Protein AF-0000000074133480 (afdb_homodimer)

InterPro domains:
  IPR003029 S1 domain [PF00575] (80-157)
  IPR003029 S1 domain [SM00316] (82-164)
  IPR005576 RNA polymerase Rpb7-like , N-terminal [PF03876] (8-66)
  IPR012340 Nucleic acid-binding, OB-fold [G3DSA:2.40.50.140] (85-171)
  IPR012340 Nucleic acid-binding, OB-fold [SSF50249] (81-170)
  IPR036898 RNA polymerase Rpb7-like, N-terminal domain superfamily [G3DSA:3.30.1490.120] (1-84)
  IPR036898 RNA polymerase Rpb7-like, N-terminal domain superfamily [SSF88798] (1-80)
  IPR045113 RNA polymerase subunit Rpb7-like [PTHR12709] (1-162)

Secondary structure (DSSP, 8-state):
-EEEEEEEEEEEE-GGG-STTHHHHHHHHHHHHHTT-EETTTEEEEEEE-GGG-EEPPPEE-TTTS-EEEEEEEEEEEE---TT-EEEEEEEEEETTEEEEEETTEEEEEEGGGS-TT-EEETTSSS-EEE-SS-EEETT-EEEEEEEEEEEEEEEEEEEEE--STT-EE-/-EEEEEEEEEEEE-GGG-STTHHHHHHHHHHHHHTT-EETTTEEEEEEE-GGG-EEPPPEE-TTTS-EEEEEEEEEEEE---TT-EEEEEEEEEETTEEEEEETTEEEEEEGGGS-TT-EEETTSSS-EEE-SS-EEETT-EEEEEEEEEEEEEEEEEEEEE--STT-EE-

Solvent-accessible surface area (backbone atoms only — not comparable to full-atom values): 17572 Å² total; per-residue (Å²): 85,80,42,79,44,85,46,72,47,78,43,77,40,56,52,88,54,59,62,94,58,28,66,57,50,51,52,51,50,49,48,69,64,41,42,70,31,35,35,77,84,58,25,30,28,67,36,73,44,62,73,90,68,48,44,71,45,83,61,43,74,24,71,9,63,55,22,29,37,26,47,34,38,41,38,28,41,21,41,41,81,52,65,68,41,74,46,66,27,32,25,75,40,56,50,40,65,25,35,30,26,40,38,85,96,32,46,30,37,30,40,62,87,29,38,46,85,70,50,40,59,32,36,84,44,90,68,33,29,36,35,40,100,87,46,72,44,32,65,69,33,39,32,28,33,30,27,70,36,74,44,69,38,18,58,41,58,44,30,36,24,30,29,56,58,89,93,37,28,79,101,86,78,41,78,43,85,47,73,46,79,44,77,41,56,51,89,53,60,64,95,59,27,66,57,50,52,52,50,52,48,49,68,63,42,43,70,31,36,34,76,86,57,25,30,29,66,37,71,45,63,73,89,68,49,44,70,46,83,61,46,74,24,71,9,64,54,23,28,38,26,48,35,35,40,38,28,40,21,40,42,82,55,65,69,41,74,46,64,28,31,25,74,39,56,50,39,65,26,35,30,27,42,37,87,95,32,46,30,37,29,39,62,88,30,37,46,84,69,51,41,56,34,38,84,43,89,67,32,27,37,35,40,100,85,45,74,42,32,65,68,34,37,32,30,32,31,26,70,36,75,44,68,37,19,58,40,57,44,29,36,25,30,30,56,56,89,93,38,29,78,100

Structure (mmCIF, N/CA/C/O backbone):
data_AF-0000000074133480-model_v1
#
loop_
_entity.id
_entity.type
_entity.pdbx_description
1 polymer 'DNA-directed RNA polymerase subunit'
#
loop_
_atom_site.group_PDB
_atom_site.id
_atom_site.type_symbol
_atom_site.label_atom_id
_atom_site.label_alt_id
_atom_site.label_comp_id
_atom_site.label_asym_id
_atom_site.label_entity_id
_atom_site.label_seq_id
_atom_site.pdbx_PDB_ins_code
_atom_site.Cartn_x
_atom_site.Cartn_y
_atom_site.Cartn_z
_atom_site.occupancy
_atom_site.B_iso_or_equiv
_atom_site.auth_seq_id
_atom_site.auth_comp_id
_atom_site.auth_asym_id
_atom_site.auth_atom_id
_atom_site.pdbx_PDB_model_num
ATOM 1 N N . MET A 1 1 ? -4.605 4.145 18.109 1 77.25 1 MET A N 1
ATOM 2 C CA . MET A 1 1 ? -4.918 3.119 19.109 1 77.25 1 MET A CA 1
ATOM 3 C C . MET A 1 1 ? -4.082 1.863 18.875 1 77.25 1 MET A C 1
ATOM 5 O O . MET A 1 1 ? -3.678 1.584 17.75 1 77.25 1 MET A O 1
ATOM 9 N N . PHE A 1 2 ? -3.641 1.495 20.016 1 77.94 2 PHE A N 1
ATOM 10 C CA . PHE A 1 2 ? -2.801 0.304 20.016 1 77.94 2 PHE A CA 1
ATOM 11 C C . PHE A 1 2 ? -3.576 -0.903 20.531 1 77.94 2 PHE A C 1
ATOM 13 O O . PHE A 1 2 ? -4.32 -0.801 21.5 1 77.94 2 PHE A O 1
ATOM 20 N N . PHE A 1 3 ? -3.568 -1.925 19.75 1 84.44 3 PHE A N 1
ATOM 21 C CA . PHE A 1 3 ? -4.223 -3.172 20.125 1 84.44 3 PHE A CA 1
ATOM 22 C C . PHE A 1 3 ? -3.248 -4.34 20.031 1 84.44 3 PHE A C 1
ATOM 24 O O . PHE A 1 3 ? -2.244 -4.27 19.328 1 84.44 3 PHE A O 1
ATOM 31 N N . ILE A 1 4 ? -3.596 -5.254 20.938 1 86.56 4 ILE A N 1
ATOM 32 C CA . ILE A 1 4 ? -2.902 -6.527 20.797 1 86.56 4 ILE A CA 1
ATOM 33 C C . ILE A 1 4 ? -3.781 -7.504 20.016 1 86.56 4 ILE A C 1
ATOM 35 O O . ILE A 1 4 ? -4.973 -7.637 20.297 1 86.56 4 ILE A O 1
ATOM 39 N N . LYS A 1 5 ? -3.264 -8.062 18.984 1 89.62 5 LYS A N 1
ATOM 40 C CA . LYS A 1 5 ? -4.023 -9 18.172 1 89.62 5 LYS A CA 1
ATOM 41 C C . LYS A 1 5 ? -3.289 -10.336 18.047 1 89.62 5 LYS A C 1
ATOM 43 O O . LYS A 1 5 ? -2.059 -10.367 17.984 1 89.62 5 LYS A O 1
ATOM 48 N N . ASP A 1 6 ? -4.121 -11.367 18.062 1 91.94 6 ASP A N 1
ATOM 49 C CA . ASP A 1 6 ? -3.625 -12.695 17.703 1 91.94 6 ASP A CA 1
ATOM 50 C C . ASP A 1 6 ? -3.754 -12.938 16.188 1 91.94 6 ASP A C 1
ATOM 52 O O . ASP A 1 6 ? -4.859 -12.898 15.648 1 91.94 6 ASP A O 1
ATOM 56 N N . LEU A 1 7 ? -2.592 -13.117 15.578 1 90.94 7 LEU A N 1
ATOM 57 C CA . LEU A 1 7 ? -2.553 -13.258 14.125 1 90.94 7 LEU A CA 1
ATOM 58 C C . LEU A 1 7 ? -1.818 -14.531 13.719 1 90.94 7 LEU A C 1
ATOM 60 O O . LEU A 1 7 ? -1.207 -15.195 14.555 1 90.94 7 LEU A O 1
ATOM 64 N N . SER A 1 8 ? -1.956 -14.867 12.445 1 91.88 8 SER A N 1
ATOM 65 C CA . SER A 1 8 ? -1.225 -16 11.891 1 91.88 8 SER A CA 1
ATOM 66 C C . SER A 1 8 ? -0.722 -15.695 10.484 1 91.88 8 SER A C 1
ATOM 68 O O . SER A 1 8 ? -1.284 -14.844 9.789 1 91.88 8 SER A O 1
ATOM 70 N N . LEU A 1 9 ? 0.38 -16.297 10.133 1 88.38 9 LEU A N 1
ATOM 71 C CA . LEU A 1 9 ? 0.969 -16.172 8.805 1 88.38 9 LEU A CA 1
ATOM 72 C C . LEU A 1 9 ? 1.479 -17.531 8.312 1 88.38 9 LEU A C 1
ATOM 74 O O . LEU A 1 9 ? 2.105 -18.266 9.07 1 88.38 9 LEU A O 1
ATOM 78 N N . ASN A 1 10 ? 1.185 -17.828 7.082 1 84.88 10 ASN A N 1
ATOM 79 C CA . ASN A 1 10 ? 1.818 -18.984 6.445 1 84.88 10 ASN A CA 1
ATOM 80 C C . ASN A 1 10 ? 3.172 -18.609 5.84 1 84.88 10 ASN A C 1
ATOM 82 O O . ASN A 1 10 ? 3.264 -17.688 5.027 1 84.88 10 ASN A O 1
ATOM 86 N N . ILE A 1 11 ? 4.125 -19.375 6.262 1 85.44 11 ILE A N 1
ATOM 87 C CA . ILE A 1 11 ? 5.473 -19.141 5.766 1 85.44 11 ILE A CA 1
ATOM 88 C C . ILE A 1 11 ? 6 -20.391 5.062 1 85.44 11 ILE A C 1
ATOM 90 O O . ILE A 1 11 ? 5.902 -21.5 5.594 1 85.44 11 ILE A O 1
ATOM 94 N N . THR A 1 12 ? 6.555 -20.141 3.902 1 78.75 12 THR A N 1
ATOM 95 C CA . THR A 1 12 ? 7.203 -21.219 3.178 1 78.75 12 THR A CA 1
ATOM 96 C C . THR A 1 12 ? 8.711 -21.203 3.406 1 78.75 12 THR A C 1
ATOM 98 O O . THR A 1 12 ? 9.344 -20.156 3.307 1 78.75 12 THR A O 1
ATOM 101 N N . LEU A 1 13 ? 9.172 -22.375 3.756 1 83.12 13 LEU A N 1
ATOM 102 C CA . LEU A 1 13 ? 10.602 -22.5 4.012 1 83.12 13 LEU A CA 1
ATOM 103 C C . LEU A 1 13 ? 11.25 -23.422 2.992 1 83.12 13 LEU A C 1
ATOM 105 O O . LEU A 1 13 ? 10.781 -24.547 2.775 1 83.12 13 LEU A O 1
ATOM 109 N N . HIS A 1 14 ? 12.266 -22.859 2.357 1 80.38 14 HIS A N 1
ATOM 110 C CA . HIS A 1 14 ? 13.047 -23.672 1.434 1 80.38 14 HIS A CA 1
ATOM 111 C C . HIS A 1 14 ? 13.789 -24.781 2.17 1 80.38 14 HIS A C 1
ATOM 113 O O . HIS A 1 14 ? 14.227 -24.594 3.307 1 80.38 14 HIS A O 1
ATOM 119 N N . PRO A 1 15 ? 13.969 -25.875 1.4 1 80.25 15 PRO A N 1
ATOM 120 C CA . PRO A 1 15 ? 14.578 -27.047 2.037 1 80.25 15 PRO A CA 1
ATOM 121 C C . PRO A 1 15 ? 15.953 -26.75 2.627 1 80.25 15 PRO A C 1
ATOM 123 O O . PRO A 1 15 ? 16.344 -27.359 3.617 1 80.25 15 PRO A O 1
ATOM 126 N N . SER A 1 16 ? 16.656 -25.797 2.107 1 79.94 16 SER A N 1
ATOM 127 C CA . SER A 1 16 ? 18 -25.469 2.576 1 79.94 16 SER A CA 1
ATOM 128 C C . SER A 1 16 ? 17.969 -24.922 3.998 1 79.94 16 SER A C 1
ATOM 130 O O . SER A 1 16 ? 19 -24.891 4.676 1 79.94 16 SER A O 1
ATOM 132 N N . PHE A 1 17 ? 16.812 -24.547 4.426 1 80.69 17 PHE A N 1
ATOM 133 C CA . PHE A 1 17 ? 16.703 -23.953 5.75 1 80.69 17 PHE A CA 1
ATOM 134 C C . PHE A 1 17 ? 16.141 -24.953 6.75 1 80.69 17 PHE A C 1
ATOM 136 O O . PHE A 1 17 ? 15.867 -24.609 7.902 1 80.69 17 PHE A O 1
ATOM 143 N N . PHE A 1 18 ? 15.977 -26.172 6.172 1 86.38 18 PHE A N 1
ATOM 144 C CA . PHE A 1 18 ? 15.531 -27.203 7.102 1 86.38 18 PHE A CA 1
ATOM 145 C C . PHE A 1 18 ? 16.641 -27.578 8.062 1 86.38 18 PHE A C 1
ATOM 147 O O . PHE A 1 18 ? 17.828 -27.438 7.746 1 86.38 18 PHE A O 1
ATOM 154 N N . GLY A 1 19 ? 16.203 -28.031 9.344 1 86.69 19 GLY A N 1
ATOM 155 C CA . GLY A 1 19 ? 17.188 -28.438 10.344 1 86.69 19 GLY A CA 1
ATOM 156 C C . GLY A 1 19 ? 16.969 -27.797 11.695 1 86.69 19 GLY A C 1
ATOM 157 O O . GLY A 1 19 ? 15.859 -27.344 11.992 1 86.69 19 GLY A O 1
ATOM 158 N N . PRO A 1 20 ? 18.016 -27.828 12.5 1 86.44 20 PRO A N 1
ATOM 159 C CA . PRO A 1 20 ? 17.859 -27.422 13.906 1 86.44 20 PRO A CA 1
ATOM 160 C C . PRO A 1 20 ? 17.5 -25.953 14.062 1 86.44 20 PRO A C 1
ATOM 162 O O . PRO A 1 20 ? 16.891 -25.562 15.07 1 86.44 20 PRO A O 1
ATOM 165 N N . ARG A 1 21 ? 17.922 -25.188 13.039 1 87 21 ARG A N 1
ATOM 166 C CA . ARG A 1 21 ? 17.656 -23.766 13.188 1 87 21 ARG A CA 1
ATOM 167 C C . ARG A 1 21 ? 16.422 -23.344 12.414 1 87 21 ARG A C 1
ATOM 169 O O . ARG A 1 21 ? 16.219 -22.156 12.125 1 87 21 ARG A O 1
ATOM 176 N N . MET A 1 22 ? 15.625 -24.297 12.086 1 90.19 22 MET A N 1
ATOM 177 C CA . MET A 1 22 ? 14.453 -24.047 11.25 1 90.19 22 MET A CA 1
ATOM 178 C C . MET A 1 22 ? 13.492 -23.078 11.93 1 90.19 22 MET A C 1
ATOM 180 O O . MET A 1 22 ? 12.984 -22.156 11.297 1 90.19 22 MET A O 1
ATOM 184 N N . LYS A 1 23 ? 13.266 -23.359 13.203 1 90.38 23 LYS A N 1
ATOM 185 C CA . LYS A 1 23 ? 12.352 -22.516 13.961 1 90.38 23 LYS A CA 1
ATOM 186 C C . LYS A 1 23 ? 12.844 -21.062 13.992 1 90.38 23 LYS A C 1
ATOM 188 O O . LYS A 1 23 ? 12.055 -20.125 13.859 1 90.38 23 LYS A O 1
ATOM 193 N N . GLN A 1 24 ? 14.094 -20.906 14.133 1 87.06 24 GLN A N 1
ATOM 194 C CA . GLN A 1 24 ? 14.688 -19.578 14.156 1 87.06 24 GLN A CA 1
ATOM 195 C C . GLN A 1 24 ? 14.5 -18.859 12.82 1 87.06 24 GLN A C 1
ATOM 197 O O . GLN A 1 24 ? 14.195 -17.672 12.781 1 87.06 24 GLN A O 1
ATOM 202 N N . TYR A 1 25 ? 14.664 -19.562 11.781 1 85.94 25 TYR A N 1
ATOM 203 C CA . TYR A 1 25 ? 14.477 -18.984 10.453 1 85.94 25 TYR A CA 1
ATOM 204 C C . TYR A 1 25 ? 13.031 -18.562 10.234 1 85.94 25 TYR A C 1
ATOM 206 O O . TYR A 1 25 ? 12.766 -17.484 9.68 1 85.94 25 TYR A O 1
ATOM 214 N N . LEU A 1 26 ? 12.172 -19.375 10.688 1 90.19 26 LEU A N 1
ATOM 215 C CA . LEU A 1 26 ? 10.75 -19.078 10.539 1 90.19 26 LEU A CA 1
ATOM 216 C C . LEU A 1 26 ? 10.359 -17.828 11.312 1 90.19 26 LEU A C 1
ATOM 218 O O . LEU A 1 26 ? 9.633 -16.984 10.805 1 90.19 26 LEU A O 1
ATOM 222 N N . LYS A 1 27 ? 10.914 -17.734 12.484 1 88.62 27 LYS A N 1
ATOM 223 C CA . LYS A 1 27 ? 10.617 -16.562 13.305 1 88.62 27 LYS A CA 1
ATOM 224 C C . LYS A 1 27 ? 11.203 -15.305 12.688 1 88.62 27 LYS A C 1
ATOM 226 O O . LYS A 1 27 ? 10.555 -14.258 12.664 1 88.62 27 LYS A O 1
ATOM 231 N N . ALA A 1 28 ? 12.43 -15.453 12.219 1 83.12 28 ALA A N 1
ATOM 232 C CA . ALA A 1 28 ? 13.07 -14.312 11.57 1 83.12 28 ALA A CA 1
ATOM 233 C C . ALA A 1 28 ? 12.281 -13.867 10.344 1 83.12 28 ALA A C 1
ATOM 235 O O . ALA A 1 28 ? 12.062 -12.672 10.133 1 83.12 28 ALA A O 1
ATOM 236 N N . LYS A 1 29 ? 11.938 -14.789 9.594 1 82.44 29 LYS A N 1
ATOM 237 C CA . LYS A 1 29 ? 11.156 -14.484 8.398 1 82.44 29 LYS A CA 1
ATOM 238 C C . LYS A 1 29 ? 9.82 -13.844 8.766 1 82.44 29 LYS A C 1
ATOM 240 O O . LYS A 1 29 ? 9.367 -12.914 8.094 1 82.44 29 LYS A O 1
ATOM 245 N N . LEU A 1 30 ? 9.125 -14.297 9.766 1 86.94 30 LEU A N 1
ATOM 246 C CA . LEU A 1 30 ? 7.883 -13.711 10.258 1 86.94 30 LEU A CA 1
ATOM 247 C C . LEU A 1 30 ? 8.062 -12.234 10.57 1 86.94 30 LEU A C 1
ATOM 249 O O . LEU A 1 30 ? 7.285 -11.398 10.117 1 86.94 30 LEU A O 1
ATOM 253 N N . LEU A 1 31 ? 9.109 -11.945 11.398 1 79.69 31 LEU A N 1
ATOM 254 C CA . LEU A 1 31 ? 9.352 -10.57 11.812 1 79.69 31 LEU A CA 1
ATOM 255 C C . LEU A 1 31 ? 9.602 -9.672 10.602 1 79.69 31 LEU A C 1
ATOM 257 O O . LEU A 1 31 ? 9.039 -8.578 10.508 1 79.69 31 LEU A O 1
ATOM 261 N N . GLU A 1 32 ? 10.375 -10.188 9.711 1 76.56 32 GLU A N 1
ATOM 262 C CA . GLU A 1 32 ? 10.695 -9.438 8.5 1 76.56 32 GLU A CA 1
ATOM 263 C C . GLU A 1 32 ? 9.438 -9.133 7.691 1 76.56 32 GLU A C 1
ATOM 265 O O . GLU A 1 32 ? 9.305 -8.039 7.129 1 76.56 32 GLU A O 1
ATOM 270 N N . GLU A 1 33 ? 8.539 -10.031 7.746 1 75.06 33 GLU A N 1
ATOM 271 C CA . GLU A 1 33 ? 7.359 -9.922 6.898 1 75.06 33 GLU A CA 1
ATOM 272 C C . GLU A 1 33 ? 6.297 -9.039 7.543 1 75.06 33 GLU A C 1
ATOM 274 O O . GLU A 1 33 ? 5.605 -8.281 6.855 1 75.06 33 GLU A O 1
ATOM 279 N N . VAL A 1 34 ? 6.188 -9.094 8.805 1 81.62 34 VAL A N 1
ATOM 280 C CA . VAL A 1 34 ? 4.957 -8.539 9.359 1 81.62 34 VAL A CA 1
ATOM 281 C C . VAL A 1 34 ? 5.254 -7.219 10.07 1 81.62 34 VAL A C 1
ATOM 283 O O . VAL A 1 34 ? 4.402 -6.328 10.117 1 81.62 34 VAL A O 1
ATOM 286 N N . GLU A 1 35 ? 6.441 -7.133 10.719 1 74.5 35 GLU A N 1
ATOM 287 C CA . GLU A 1 35 ? 6.699 -5.91 11.469 1 74.5 35 GLU A CA 1
ATOM 288 C C . GLU A 1 35 ? 6.828 -4.703 10.547 1 74.5 35 GLU A C 1
ATOM 290 O O . GLU A 1 35 ? 7.594 -4.734 9.578 1 74.5 35 GLU A O 1
ATOM 295 N N . GLY A 1 36 ? 6.062 -3.676 10.883 1 74.94 36 GLY A N 1
ATOM 296 C CA . GLY A 1 36 ? 6.066 -2.48 10.055 1 74.94 36 GLY A CA 1
ATOM 297 C C . GLY A 1 36 ? 5.09 -2.553 8.898 1 74.94 36 GLY A C 1
ATOM 298 O O . GLY A 1 36 ? 4.918 -1.576 8.164 1 74.94 36 GLY A O 1
ATOM 299 N N . SER A 1 37 ? 4.527 -3.746 8.75 1 76.25 37 SER A N 1
ATOM 300 C CA . SER A 1 37 ? 3.547 -3.906 7.68 1 76.25 37 SER A CA 1
ATOM 301 C C . SER A 1 37 ? 2.221 -3.25 8.047 1 76.25 37 SER A C 1
ATOM 303 O O . SER A 1 37 ? 1.992 -2.906 9.211 1 76.25 37 SER A O 1
ATOM 305 N N . CYS A 1 38 ? 1.376 -2.939 6.988 1 79.44 38 CYS A N 1
ATOM 306 C CA . CYS A 1 38 ? 0.07 -2.32 7.184 1 79.44 38 CYS A CA 1
ATOM 307 C C . CYS A 1 38 ? -0.994 -3.012 6.34 1 79.44 38 CYS A C 1
ATOM 309 O O . CYS A 1 38 ? -0.757 -3.33 5.176 1 79.44 38 CYS A O 1
ATOM 311 N N . THR A 1 39 ? -2.094 -3.369 7.074 1 71.25 39 THR A N 1
ATOM 312 C CA . THR A 1 39 ? -3.258 -3.871 6.352 1 71.25 39 THR A CA 1
ATOM 313 C C . THR A 1 39 ? -4.508 -3.076 6.723 1 71.25 39 THR A C 1
ATOM 315 O O . THR A 1 39 ? -4.57 -2.475 7.793 1 71.25 39 THR A O 1
ATOM 318 N N . GLY A 1 40 ? -5.398 -2.996 5.734 1 68.62 40 GLY A N 1
ATOM 319 C CA . GLY A 1 40 ? -6.664 -2.344 6.035 1 68.62 40 GLY A CA 1
ATOM 320 C C . GLY A 1 40 ? -7.41 -2.992 7.188 1 68.62 40 GLY A C 1
ATOM 321 O O . GLY A 1 40 ? -8.195 -2.334 7.871 1 68.62 40 GLY A O 1
ATOM 322 N N . LYS A 1 41 ? -7.141 -4.266 7.41 1 72.19 41 LYS A N 1
ATOM 323 C CA . LYS A 1 41 ? -7.883 -5.016 8.422 1 72.19 41 LYS A CA 1
ATOM 324 C C . LYS A 1 41 ? -7.332 -4.746 9.82 1 72.19 41 LYS A C 1
ATOM 326 O O . LYS A 1 41 ? -8.094 -4.496 10.75 1 72.19 41 LYS A O 1
ATOM 331 N N . PHE A 1 42 ? -6.09 -4.723 9.969 1 77.44 42 PHE A N 1
ATOM 332 C CA . PHE A 1 42 ? -5.562 -4.664 11.328 1 77.44 42 PHE A CA 1
ATOM 333 C C . PHE A 1 42 ? -4.699 -3.42 11.516 1 77.44 42 PHE A C 1
ATOM 335 O O . PHE A 1 42 ? -4.242 -3.143 12.633 1 77.44 42 PHE A O 1
ATOM 342 N N . GLY A 1 43 ? -4.539 -2.68 10.391 1 82.94 43 GLY A N 1
ATOM 343 C CA . GLY A 1 43 ? -3.67 -1.519 10.492 1 82.94 43 GLY A CA 1
ATOM 344 C C . GLY A 1 43 ? -2.197 -1.866 10.398 1 82.94 43 GLY A C 1
ATOM 345 O O . GLY A 1 43 ? -1.813 -2.781 9.664 1 82.94 43 GLY A O 1
ATOM 346 N N . TYR A 1 44 ? -1.448 -1.086 11.094 1 82.69 44 TYR A N 1
ATOM 347 C CA . TYR A 1 44 ? -0.004 -1.286 11.133 1 82.69 44 TYR A CA 1
ATOM 348 C C . TYR A 1 44 ? 0.377 -2.326 12.18 1 82.69 44 TYR A C 1
ATOM 350 O O . TYR A 1 44 ? -0.055 -2.244 13.328 1 82.69 44 TYR A O 1
ATOM 358 N N . ILE A 1 45 ? 1.111 -3.305 11.766 1 84.88 45 ILE A N 1
ATOM 359 C CA . ILE A 1 45 ? 1.755 -4.16 12.758 1 84.88 45 ILE A CA 1
ATOM 360 C C . ILE A 1 45 ? 3.037 -3.5 13.258 1 84.88 45 ILE A C 1
ATOM 362 O O . ILE A 1 45 ? 4.004 -3.359 12.508 1 84.88 45 ILE A O 1
ATOM 366 N N . LEU A 1 46 ? 3.125 -3.105 14.516 1 76.56 46 LEU A N 1
ATOM 367 C CA . LEU A 1 46 ? 4.27 -2.389 15.062 1 76.56 46 LEU A CA 1
ATOM 368 C C . LEU A 1 46 ? 5.375 -3.359 15.469 1 76.56 46 LEU A C 1
ATOM 370 O O . LEU A 1 46 ? 6.547 -3.133 15.164 1 76.56 46 LEU A O 1
ATOM 374 N N . CYS A 1 47 ? 4.957 -4.363 16.172 1 78.44 47 CYS A N 1
ATOM 375 C CA . CYS A 1 47 ? 5.945 -5.348 16.609 1 78.44 47 CYS A CA 1
ATOM 376 C C . CYS A 1 47 ? 5.273 -6.656 17 1 78.44 47 CYS A C 1
ATOM 378 O O . CYS A 1 47 ? 4.109 -6.668 17.391 1 78.44 47 CYS A O 1
ATOM 380 N N . VAL A 1 48 ? 5.965 -7.68 16.812 1 85.56 48 VAL A N 1
ATOM 381 C CA . VAL A 1 48 ? 5.551 -9 17.281 1 85.56 48 VAL A CA 1
ATOM 382 C C . VAL A 1 48 ? 5.91 -9.164 18.75 1 85.56 48 VAL A C 1
ATOM 384 O O . VAL A 1 48 ? 7.012 -8.805 19.172 1 85.56 48 VAL A O 1
ATOM 387 N N . LEU A 1 49 ? 4.898 -9.648 19.469 1 84.75 49 LEU A N 1
ATOM 388 C CA . LEU A 1 49 ? 5.113 -9.859 20.891 1 84.75 49 LEU A CA 1
ATOM 389 C C . LEU A 1 49 ? 5.523 -11.297 21.172 1 84.75 49 LEU A C 1
ATOM 391 O O . LEU A 1 49 ? 5.285 -12.188 20.359 1 84.75 49 LEU A O 1
ATOM 395 N N . ASP A 1 50 ? 6.121 -11.5 22.359 1 86.56 50 ASP A N 1
ATOM 396 C CA . ASP A 1 50 ? 6.426 -12.828 22.891 1 86.56 50 ASP A CA 1
ATOM 397 C C . ASP A 1 50 ? 7.152 -13.68 21.844 1 86.56 50 ASP A C 1
ATOM 399 O O . ASP A 1 50 ? 6.738 -14.805 21.562 1 86.56 50 ASP A O 1
ATOM 403 N N . TYR A 1 51 ? 8.164 -13.18 21.344 1 82.94 51 TYR A N 1
ATOM 404 C CA . TYR A 1 51 ? 8.977 -13.82 20.312 1 82.94 51 TYR A CA 1
ATOM 405 C C . TYR A 1 51 ? 9.242 -15.281 20.656 1 82.94 51 TYR A C 1
ATOM 407 O O . TYR A 1 51 ? 9.148 -16.156 19.781 1 82.94 51 TYR A O 1
ATOM 415 N N . ASP A 1 52 ? 9.516 -15.57 21.875 1 85 52 ASP A N 1
ATOM 416 C CA . ASP A 1 52 ? 9.891 -16.922 22.281 1 85 52 ASP A CA 1
ATOM 417 C C . ASP A 1 52 ? 8.688 -17.859 22.281 1 85 52 ASP A C 1
ATOM 419 O O . ASP A 1 52 ? 8.844 -19.078 22.234 1 85 52 ASP A O 1
ATOM 423 N N . ASN A 1 53 ? 7.48 -17.297 22.281 1 87.31 53 ASN A N 1
ATOM 424 C CA . ASN A 1 53 ? 6.281 -18.109 22.375 1 87.31 53 ASN A CA 1
ATOM 425 C C . ASN A 1 53 ? 5.512 -18.141 21.047 1 87.31 53 ASN A C 1
ATOM 427 O O . ASN A 1 53 ? 4.324 -18.469 21.031 1 87.31 53 ASN A O 1
ATOM 431 N N . ILE A 1 54 ? 6.227 -17.734 20.094 1 90.56 54 ILE A N 1
ATOM 432 C CA . ILE A 1 54 ? 5.621 -17.875 18.781 1 90.56 54 ILE A CA 1
ATOM 433 C C . ILE A 1 54 ? 5.324 -19.344 18.516 1 90.56 54 ILE A C 1
ATOM 435 O O . ILE A 1 54 ? 6.191 -20.203 18.703 1 90.56 54 ILE A O 1
ATOM 439 N N . ASP A 1 55 ? 4.062 -19.625 18.094 1 92.56 55 ASP A N 1
ATOM 440 C CA . ASP A 1 55 ? 3.596 -20.984 17.875 1 92.56 55 ASP A CA 1
ATOM 441 C C . ASP A 1 55 ? 3.744 -21.391 16.406 1 92.56 55 ASP A C 1
ATOM 443 O O . ASP A 1 55 ? 3.039 -20.859 15.547 1 92.56 55 ASP A O 1
ATOM 447 N N . ILE A 1 56 ? 4.602 -22.281 16.141 1 92.56 56 ILE A N 1
ATOM 448 C CA . ILE A 1 56 ? 4.805 -22.812 14.797 1 92.56 56 ILE A CA 1
ATOM 449 C C . ILE A 1 56 ? 4.141 -24.172 14.68 1 92.56 56 ILE A C 1
ATOM 451 O O . ILE A 1 56 ? 4.555 -25.141 15.344 1 92.56 56 ILE A O 1
ATOM 455 N N . GLN A 1 57 ? 3.16 -24.172 13.875 1 89.06 57 GLN A N 1
ATOM 456 C CA . GLN A 1 57 ? 2.447 -25.422 13.68 1 89.06 57 GLN A CA 1
ATOM 457 C C . GLN A 1 57 ? 3.195 -26.328 12.711 1 89.06 57 GLN A C 1
ATOM 459 O O . GLN A 1 57 ? 4.133 -25.906 12.039 1 89.06 57 GLN A O 1
ATOM 464 N N . ARG A 1 58 ? 2.678 -27.719 12.695 1 85.25 58 ARG A N 1
ATOM 465 C CA . ARG A 1 58 ? 3.33 -28.703 11.836 1 85.25 58 ARG A CA 1
ATOM 466 C C . ARG A 1 58 ? 3.334 -28.234 10.383 1 85.25 58 ARG A C 1
ATOM 468 O O . ARG A 1 58 ? 2.342 -27.688 9.898 1 85.25 58 ARG A O 1
ATOM 475 N N . GLY A 1 59 ? 4.473 -28.344 9.906 1 85.12 59 GLY A N 1
ATOM 476 C CA . GLY A 1 59 ? 4.66 -27.969 8.516 1 85.12 59 GLY A CA 1
ATOM 477 C C . GLY A 1 59 ? 4.078 -28.969 7.539 1 85.12 59 GLY A C 1
ATOM 478 O O . GLY A 1 59 ? 3.91 -30.141 7.875 1 85.12 59 GLY A O 1
ATOM 479 N N . ARG A 1 60 ? 3.686 -28.453 6.438 1 83.38 60 ARG A N 1
ATOM 480 C CA . ARG A 1 60 ? 3.264 -29.281 5.309 1 83.38 60 ARG A CA 1
ATOM 481 C C . ARG A 1 60 ? 4.273 -29.203 4.168 1 83.38 60 ARG A C 1
ATOM 483 O O . ARG A 1 60 ? 4.59 -28.109 3.678 1 83.38 60 ARG A O 1
ATOM 490 N N . ILE A 1 61 ? 4.824 -30.375 3.896 1 80.31 61 ILE A N 1
ATOM 491 C CA . ILE A 1 61 ? 5.812 -30.406 2.824 1 80.31 61 ILE A CA 1
ATOM 492 C C . ILE A 1 61 ? 5.125 -30.188 1.48 1 80.31 61 ILE A C 1
ATOM 494 O O . ILE A 1 61 ? 4.086 -30.781 1.199 1 80.31 61 ILE A O 1
ATOM 498 N N . LEU A 1 62 ? 5.73 -29.266 0.86 1 67.44 62 LEU A N 1
ATOM 499 C CA . LEU A 1 62 ? 5.215 -28.984 -0.472 1 67.44 62 LEU A CA 1
ATOM 500 C C . LEU A 1 62 ? 5.875 -29.859 -1.52 1 67.44 62 LEU A C 1
ATOM 502 O O . LEU A 1 62 ? 7.102 -30 -1.539 1 67.44 62 LEU A O 1
ATOM 506 N N . PRO A 1 63 ? 5.191 -30.516 -2.189 1 62.12 63 PRO A N 1
ATOM 507 C CA . PRO A 1 63 ? 5.73 -31.516 -3.109 1 62.12 63 PRO A CA 1
ATOM 508 C C . PRO A 1 63 ? 6.562 -30.906 -4.23 1 62.12 63 PRO A C 1
ATOM 510 O O . PRO A 1 63 ? 7.402 -31.578 -4.824 1 62.12 63 PRO A O 1
ATOM 513 N N . THR A 1 64 ? 6.492 -29.781 -4.398 1 55.06 64 THR A N 1
ATOM 514 C CA . THR A 1 64 ? 7.094 -29.109 -5.551 1 55.06 64 THR A CA 1
ATOM 515 C C . THR A 1 64 ? 8.617 -29.062 -5.41 1 55.06 64 THR A C 1
ATOM 517 O O . THR A 1 64 ? 9.344 -29.531 -6.289 1 55.06 64 THR A O 1
ATOM 520 N N . ASP A 1 65 ? 9.148 -28.453 -4.434 1 59.91 65 ASP A N 1
ATOM 521 C CA . ASP A 1 65 ? 10.586 -28.266 -4.258 1 59.91 65 ASP A CA 1
ATOM 522 C C . ASP A 1 65 ? 11.031 -28.719 -2.873 1 59.91 65 ASP A C 1
ATOM 524 O O . ASP A 1 65 ? 12.164 -28.469 -2.461 1 59.91 65 ASP A O 1
ATOM 528 N N . GLY A 1 66 ? 10.195 -29.391 -2.387 1 70.44 66 GLY A N 1
ATOM 529 C CA . GLY A 1 66 ? 10.562 -29.875 -1.066 1 70.44 66 GLY A CA 1
ATOM 530 C C . GLY A 1 66 ? 10.438 -28.828 0.017 1 70.44 66 GLY A C 1
ATOM 531 O O . GLY A 1 66 ? 10.75 -29.078 1.18 1 70.44 66 GLY A O 1
ATOM 532 N N . SER A 1 67 ? 9.961 -27.656 -0.415 1 77.44 67 SER A N 1
ATOM 533 C CA . SER A 1 67 ? 9.734 -26.656 0.619 1 77.44 67 SER A CA 1
ATOM 534 C C . SER A 1 67 ? 8.602 -27.078 1.552 1 77.44 67 SER A C 1
ATOM 536 O O . SER A 1 67 ? 7.832 -27.984 1.236 1 77.44 67 SER A O 1
ATOM 538 N N . ALA A 1 68 ? 8.703 -26.516 2.682 1 85.44 68 ALA A N 1
ATOM 539 C CA . ALA A 1 68 ? 7.645 -26.766 3.658 1 85.44 68 ALA A CA 1
ATOM 540 C C . ALA A 1 68 ? 6.902 -25.484 4.012 1 85.44 68 ALA A C 1
ATOM 542 O O . ALA A 1 68 ? 7.508 -24.406 4.094 1 85.44 68 ALA A O 1
ATOM 543 N N . GLU A 1 69 ? 5.57 -25.641 4.121 1 86.88 69 GLU A N 1
ATOM 544 C CA . GLU A 1 69 ? 4.734 -24.516 4.566 1 86.88 69 GLU A CA 1
ATOM 545 C C . GLU A 1 69 ? 4.352 -24.672 6.035 1 86.88 69 GLU A C 1
ATOM 547 O O . GLU A 1 69 ? 3.904 -25.734 6.457 1 86.88 69 GLU A O 1
ATOM 552 N N . PHE A 1 70 ? 4.574 -23.625 6.77 1 90.19 70 PHE A N 1
ATOM 553 C CA . PHE A 1 70 ? 4.27 -23.609 8.195 1 90.19 70 PHE A CA 1
ATOM 554 C C . PHE A 1 70 ? 3.246 -22.531 8.523 1 90.19 70 PHE A C 1
ATOM 556 O O . PHE A 1 70 ? 3.346 -21.406 8.031 1 90.19 70 PHE A O 1
ATOM 563 N N . ASN A 1 71 ? 2.246 -22.875 9.297 1 91.06 71 ASN A N 1
ATOM 564 C CA . ASN A 1 71 ? 1.389 -21.875 9.914 1 91.06 71 ASN A CA 1
ATOM 565 C C . ASN A 1 71 ? 1.985 -21.359 11.219 1 91.06 71 ASN A C 1
ATOM 567 O O . ASN A 1 71 ? 2.213 -22.125 12.156 1 91.06 71 ASN A O 1
ATOM 571 N N . VAL A 1 72 ? 2.307 -20.125 11.172 1 92.38 72 VAL A N 1
ATOM 572 C CA . VAL A 1 72 ? 2.947 -19.516 12.336 1 92.38 72 VAL A CA 1
ATOM 573 C C . VAL A 1 72 ? 1.978 -18.562 13.023 1 92.38 72 VAL A C 1
ATOM 575 O O . VAL A 1 72 ? 1.514 -17.594 12.406 1 92.38 72 VAL A O 1
ATOM 578 N N . LYS A 1 73 ? 1.692 -18.828 14.281 1 93.62 73 LYS A N 1
ATOM 579 C CA . LYS A 1 73 ? 0.808 -17.984 15.078 1 93.62 73 LYS A CA 1
ATOM 580 C C . LYS A 1 73 ? 1.606 -17.031 15.977 1 93.62 73 LYS A C 1
ATOM 582 O O . LYS A 1 73 ? 2.598 -17.438 16.578 1 93.62 73 LYS A O 1
ATOM 587 N N . TYR A 1 74 ? 1.195 -15.805 16.016 1 90.56 74 TYR A N 1
ATOM 588 C CA . TYR A 1 74 ? 1.932 -14.797 16.781 1 90.56 74 TYR A CA 1
ATOM 589 C C . TYR A 1 74 ? 0.996 -13.711 17.297 1 90.56 74 TYR A C 1
ATOM 591 O O . TYR A 1 74 ? -0.132 -13.578 16.828 1 90.56 74 TYR A O 1
ATOM 599 N N . ARG A 1 75 ? 1.449 -13.07 18.391 1 89 75 ARG A N 1
ATOM 600 C CA . ARG A 1 75 ? 0.782 -11.883 18.922 1 89 75 ARG A CA 1
ATOM 601 C C . ARG A 1 75 ? 1.528 -10.617 18.531 1 89 75 ARG A C 1
ATOM 603 O O . ARG A 1 75 ? 2.76 -10.586 18.531 1 89 75 ARG A O 1
ATOM 610 N N . ALA A 1 76 ? 0.769 -9.672 18.125 1 88.06 76 ALA A N 1
ATOM 611 C CA . ALA A 1 76 ? 1.41 -8.43 17.703 1 88.06 76 ALA A CA 1
ATOM 612 C C . ALA A 1 76 ? 0.703 -7.215 18.281 1 88.06 76 ALA A C 1
ATOM 614 O O . ALA A 1 76 ? -0.493 -7.27 18.578 1 88.06 76 ALA A O 1
ATOM 615 N N . VAL A 1 77 ? 1.448 -6.188 18.594 1 83 77 VAL A N 1
ATOM 616 C CA . VAL A 1 77 ? 0.892 -4.863 18.844 1 83 77 VAL A CA 1
ATOM 617 C C . VAL A 1 77 ? 0.541 -4.191 17.516 1 83 77 VAL A C 1
ATOM 619 O O . VAL A 1 77 ? 1.389 -4.074 16.625 1 83 77 VAL A O 1
ATOM 622 N N . VAL A 1 78 ? -0.669 -3.885 17.344 1 87 78 VAL A N 1
ATOM 623 C CA . VAL A 1 78 ? -1.112 -3.252 16.094 1 87 78 VAL A CA 1
ATOM 624 C C . VAL A 1 78 ? -1.595 -1.833 16.391 1 87 78 VAL A C 1
ATOM 626 O O . VAL A 1 78 ? -2.021 -1.53 17.5 1 87 78 VAL A O 1
ATOM 629 N N . PHE A 1 79 ? -1.271 -0.923 15.438 1 85.62 79 PHE A N 1
ATOM 630 C CA . PHE A 1 79 ? -1.789 0.44 15.453 1 85.62 79 PHE A CA 1
ATOM 631 C C . PHE A 1 79 ? -2.857 0.625 14.383 1 85.62 79 PHE A C 1
ATOM 633 O O . PHE A 1 79 ? -2.576 0.497 13.188 1 85.62 79 PHE A O 1
ATOM 640 N N . LYS A 1 80 ? -4.062 0.807 14.82 1 83.75 80 LYS A N 1
ATOM 641 C CA . LYS A 1 80 ? -5.18 1.042 13.914 1 83.75 80 LYS A CA 1
ATOM 642 C C . LYS A 1 80 ? -5.969 2.283 14.32 1 83.75 80 LYS A C 1
ATOM 644 O O . LYS A 1 80 ? -6.719 2.256 15.297 1 83.75 80 LYS A O 1
ATOM 649 N N . PRO A 1 81 ? -5.746 3.316 13.5 1 84.69 81 PRO A N 1
ATOM 650 C CA . PRO A 1 81 ? -6.496 4.531 13.836 1 84.69 81 PRO A CA 1
ATOM 651 C C . PRO A 1 81 ? -7.984 4.406 13.531 1 84.69 81 PRO A C 1
ATOM 653 O O . PRO A 1 81 ? -8.383 3.615 12.672 1 84.69 81 PRO A O 1
ATOM 656 N N . PHE A 1 82 ? -8.797 5.086 14.336 1 84.44 82 PHE A N 1
ATOM 657 C CA . PHE A 1 82 ? -10.234 5.133 14.062 1 84.44 82 PHE A CA 1
ATOM 658 C C . PHE A 1 82 ? -10.766 6.551 14.219 1 84.44 82 PHE A C 1
ATOM 660 O O . PHE A 1 82 ? -10.195 7.359 14.953 1 84.44 82 PHE A O 1
ATOM 667 N N . LYS A 1 83 ? -11.844 6.758 13.484 1 86.19 83 LYS A N 1
ATOM 668 C CA . LYS A 1 83 ? -12.477 8.07 13.516 1 86.19 83 LYS A CA 1
ATOM 669 C C . LYS A 1 83 ? -12.875 8.453 14.938 1 86.19 83 LYS A C 1
ATOM 671 O O . LYS A 1 83 ? -13.422 7.637 15.68 1 86.19 83 LYS A O 1
ATOM 676 N N . GLY A 1 84 ? -12.625 9.664 15.359 1 90 84 GLY A N 1
ATOM 677 C CA . GLY A 1 84 ? -13.016 10.211 16.641 1 90 84 GLY A CA 1
ATOM 678 C C . GLY A 1 84 ? -11.945 10.047 17.719 1 90 84 GLY A C 1
ATOM 679 O O . GLY A 1 84 ? -12.07 10.594 18.812 1 90 84 GLY A O 1
ATOM 680 N N . GLU A 1 85 ? -11.023 9.281 17.406 1 92.75 85 GLU A N 1
ATOM 681 C CA . GLU A 1 85 ? -9.945 9.078 18.359 1 92.75 85 GLU A CA 1
ATOM 682 C C . GLU A 1 85 ? -9.102 10.336 18.531 1 92.75 85 GLU A C 1
ATOM 684 O O . GLU A 1 85 ? -8.812 11.031 17.547 1 92.75 85 GLU A O 1
ATOM 689 N N . VAL A 1 86 ? -8.789 10.688 19.766 1 92.94 86 VAL A N 1
ATOM 690 C CA . VAL A 1 86 ? -7.855 11.773 20.062 1 92.94 86 VAL A CA 1
ATOM 691 C C . VAL A 1 86 ? -6.461 11.203 20.297 1 92.94 86 VAL A C 1
ATOM 693 O O . VAL A 1 86 ? -6.285 10.289 21.094 1 92.94 86 VAL A O 1
ATOM 696 N N . VAL A 1 87 ? -5.52 11.695 19.516 1 92.12 87 VAL A N 1
ATOM 697 C CA . VAL A 1 87 ? -4.16 11.172 19.578 1 92.12 87 VAL A CA 1
ATOM 698 C C . VAL A 1 87 ? -3.164 12.32 19.703 1 92.12 87 VAL A C 1
ATOM 700 O O . VAL A 1 87 ? -3.461 13.453 19.312 1 92.12 87 VAL A O 1
ATOM 703 N N . ASP A 1 88 ? -1.993 12.008 20.328 1 92.19 88 ASP A N 1
ATOM 704 C CA . ASP A 1 88 ? -0.895 12.969 20.406 1 92.19 88 ASP A CA 1
ATOM 705 C C . ASP A 1 88 ? 0.205 12.625 19.406 1 92.19 88 ASP A C 1
ATOM 707 O O . ASP A 1 88 ? 0.484 11.453 19.156 1 92.19 88 ASP A O 1
ATOM 711 N N . GLY A 1 89 ? 0.758 13.617 18.812 1 91.94 89 GLY A N 1
ATOM 712 C CA . GLY A 1 89 ? 1.855 13.445 17.875 1 91.94 89 GLY A CA 1
ATOM 713 C C . GLY A 1 89 ? 2.729 14.68 17.734 1 91.94 89 GLY A C 1
ATOM 714 O O . GLY A 1 89 ? 2.645 15.594 18.562 1 91.94 89 GLY A O 1
ATOM 715 N N . THR A 1 90 ? 3.676 14.547 16.812 1 90.94 90 THR A N 1
ATOM 716 C CA . THR A 1 90 ? 4.613 15.641 16.562 1 90.94 90 THR A CA 1
ATOM 717 C C . THR A 1 90 ? 4.516 16.125 15.125 1 90.94 90 THR A C 1
ATOM 719 O O . THR A 1 90 ? 4.418 15.328 14.195 1 90.94 90 THR A O 1
ATOM 722 N N . VAL A 1 91 ? 4.598 17.422 14.984 1 93.12 91 VAL A N 1
ATOM 723 C CA . VAL A 1 91 ? 4.52 18.016 13.656 1 93.12 91 VAL A CA 1
ATOM 724 C C . VAL A 1 91 ? 5.785 17.688 12.867 1 93.12 91 VAL A C 1
ATOM 726 O O . VAL A 1 91 ? 6.898 17.906 13.352 1 93.12 91 VAL A O 1
ATOM 729 N N . VAL A 1 92 ? 5.633 17.141 11.664 1 87.19 92 VAL A N 1
ATOM 730 C CA . VAL A 1 92 ? 6.793 16.75 10.875 1 87.19 92 VAL A CA 1
ATOM 731 C C . VAL A 1 92 ? 6.836 17.562 9.578 1 87.19 92 VAL A C 1
ATOM 733 O O . VAL A 1 92 ? 7.848 17.562 8.875 1 87.19 92 VAL A O 1
ATOM 736 N N . SER A 1 93 ? 5.758 18.188 9.312 1 88 93 SER A N 1
ATOM 737 C CA . SER A 1 93 ? 5.699 19.078 8.156 1 88 93 SER A CA 1
ATOM 738 C C . SER A 1 93 ? 4.672 20.188 8.367 1 88 93 SER A C 1
ATOM 740 O O . SER A 1 93 ? 3.648 19.984 9.023 1 88 93 SER A O 1
ATOM 742 N N . CYS A 1 94 ? 4.996 21.328 7.887 1 88.88 94 CYS A N 1
ATOM 743 C CA . CYS A 1 94 ? 4.137 22.5 8.008 1 88.88 94 CYS A CA 1
ATOM 744 C C . CYS A 1 94 ? 4.125 23.297 6.715 1 88.88 94 CYS A C 1
ATOM 746 O O . CYS A 1 94 ? 5.176 23.719 6.23 1 88.88 94 CYS A O 1
ATOM 748 N N . SER A 1 95 ? 2.928 23.391 6.184 1 84.19 95 SER A N 1
ATOM 749 C CA . SER A 1 95 ? 2.754 24.109 4.934 1 84.19 95 SER A CA 1
ATOM 750 C C . SER A 1 95 ? 1.51 24.984 4.969 1 84.19 95 SER A C 1
ATOM 752 O O . SER A 1 95 ? 0.793 25.016 5.973 1 84.19 95 SER A O 1
ATOM 754 N N . GLN A 1 96 ? 1.297 25.688 3.934 1 84.62 96 GLN A N 1
ATOM 755 C CA . GLN A 1 96 ? 0.137 26.578 3.867 1 84.62 96 GLN A CA 1
ATOM 756 C C . GLN A 1 96 ? -1.161 25.781 3.824 1 84.62 96 GLN A C 1
ATOM 758 O O . GLN A 1 96 ? -2.225 26.297 4.18 1 84.62 96 GLN A O 1
ATOM 763 N N . HIS A 1 97 ? -1.113 24.625 3.404 1 85.5 97 HIS A N 1
ATOM 764 C CA . HIS A 1 97 ? -2.299 23.781 3.275 1 85.5 97 HIS A CA 1
ATOM 765 C C . HIS A 1 97 ? -2.641 23.109 4.598 1 85.5 97 HIS A C 1
ATOM 767 O O . HIS A 1 97 ? -3.756 22.609 4.777 1 85.5 97 HIS A O 1
ATOM 773 N N . GLY A 1 98 ? -1.703 23.062 5.449 1 91.12 98 GLY A N 1
ATOM 774 C CA . GLY A 1 98 ? -1.842 22.391 6.727 1 91.12 98 GLY A CA 1
ATOM 775 C C . GLY A 1 98 ? -0.539 21.797 7.234 1 91.12 98 GLY A C 1
ATOM 776 O O . GLY A 1 98 ? 0.538 22.141 6.746 1 91.12 98 GLY A O 1
ATOM 777 N N . PHE A 1 99 ? -0.664 21.109 8.266 1 92.75 99 PHE A N 1
ATOM 778 C CA . PHE A 1 99 ? 0.527 20.484 8.812 1 92.75 99 PHE A CA 1
ATOM 779 C C . PHE A 1 99 ? 0.282 19 9.062 1 92.75 99 PHE A C 1
ATOM 781 O O . PHE A 1 99 ? -0.867 18.562 9.148 1 92.75 99 PHE A O 1
ATOM 788 N N . GLU A 1 100 ? 1.361 18.266 9.047 1 92.69 100 GLU A N 1
ATOM 789 C CA . GLU A 1 100 ? 1.312 16.828 9.281 1 92.69 100 GLU A CA 1
ATOM 790 C C . GLU A 1 100 ? 1.84 16.469 10.664 1 92.69 100 GLU A C 1
ATOM 792 O O . GLU A 1 100 ? 2.863 17 11.102 1 92.69 100 GLU A O 1
ATOM 797 N N . VAL A 1 101 ? 1.104 15.625 11.273 1 92.56 101 VAL A N 1
ATOM 798 C CA . VAL A 1 101 ? 1.461 15.148 12.609 1 92.56 101 VAL A CA 1
ATOM 799 C C . VAL A 1 101 ? 1.83 13.672 12.547 1 92.56 101 VAL A C 1
ATOM 801 O O . VAL A 1 101 ? 1.048 12.844 12.062 1 92.56 101 VAL A O 1
ATOM 804 N N . GLN A 1 102 ? 3.057 13.391 12.969 1 87.44 102 GLN A N 1
ATOM 805 C CA . GLN A 1 102 ? 3.461 12 13.086 1 87.44 102 GLN A CA 1
ATOM 806 C C . GLN A 1 102 ? 2.857 11.352 14.328 1 87.44 102 GLN A C 1
ATOM 808 O O . GLN A 1 102 ? 3.127 11.781 15.453 1 87.44 102 GLN A O 1
ATOM 813 N N . VAL A 1 103 ? 2.068 10.414 14.172 1 87.88 103 VAL A N 1
ATOM 814 C CA . VAL A 1 103 ? 1.461 9.625 15.234 1 87.88 103 VAL A CA 1
ATOM 815 C C . VAL A 1 103 ? 1.802 8.148 15.047 1 87.88 103 VAL A C 1
ATOM 817 O O . VAL A 1 103 ? 1.166 7.457 14.25 1 87.88 103 VAL A O 1
ATOM 820 N N . GLY A 1 104 ? 2.732 7.723 15.914 1 80 104 GLY A N 1
ATOM 821 C CA . GLY A 1 104 ? 3.211 6.375 15.641 1 80 104 GLY A CA 1
ATOM 822 C C . GLY A 1 104 ? 3.703 6.191 14.219 1 80 104 GLY A C 1
ATOM 823 O O . GLY A 1 104 ? 4.543 6.957 13.742 1 80 104 GLY A O 1
ATOM 824 N N . PRO A 1 105 ? 3.203 5.102 13.57 1 80.75 105 PRO A N 1
ATOM 825 C CA . PRO A 1 105 ? 3.623 4.848 12.188 1 80.75 105 PRO A CA 1
ATOM 826 C C . PRO A 1 105 ? 2.84 5.672 11.172 1 80.75 105 PRO A C 1
ATOM 828 O O . PRO A 1 105 ? 3.109 5.59 9.969 1 80.75 105 PRO A O 1
ATOM 831 N N . MET A 1 106 ? 1.908 6.348 11.625 1 83.19 106 MET A N 1
ATOM 832 C CA . MET A 1 106 ? 0.988 7.043 10.734 1 83.19 106 MET A CA 1
ATOM 833 C C . MET A 1 106 ? 1.185 8.555 10.812 1 83.19 106 MET A C 1
ATOM 835 O O . MET A 1 106 ? 1.663 9.062 11.828 1 83.19 106 MET A O 1
ATOM 839 N N . LYS A 1 107 ? 0.761 9.227 9.664 1 84.44 107 LYS A N 1
ATOM 840 C CA . LYS A 1 107 ? 0.688 10.68 9.68 1 84.44 107 LYS A CA 1
ATOM 841 C C . LYS A 1 107 ? -0.76 11.164 9.633 1 84.44 107 LYS A C 1
ATOM 843 O O . LYS A 1 107 ? -1.59 10.578 8.93 1 84.44 107 LYS A O 1
ATOM 848 N N . VAL A 1 108 ? -1.016 12.078 10.359 1 91.81 108 VAL A N 1
ATOM 849 C CA . VAL A 1 108 ? -2.309 12.758 10.367 1 91.81 108 VAL A CA 1
ATOM 850 C C . VAL A 1 108 ? -2.162 14.156 9.773 1 91.81 108 VAL A C 1
ATOM 852 O O . VAL A 1 108 ? -1.341 14.945 10.234 1 91.81 108 VAL A O 1
ATOM 855 N N . PHE A 1 109 ? -2.934 14.359 8.805 1 91.88 109 PHE A N 1
ATOM 856 C CA . PHE A 1 109 ? -2.916 15.68 8.18 1 91.88 109 PHE A CA 1
ATOM 857 C C . PHE A 1 109 ? -4.016 16.562 8.758 1 91.88 109 PHE A C 1
ATOM 859 O O . PHE A 1 109 ? -5.18 16.156 8.812 1 91.88 109 PHE A O 1
ATOM 866 N N . VAL A 1 110 ? -3.641 17.734 9.203 1 94.62 110 VAL A N 1
ATOM 867 C CA . VAL A 1 110 ? -4.578 18.734 9.672 1 94.62 110 VAL A CA 1
ATOM 868 C C . VAL A 1 110 ? -4.637 19.906 8.688 1 94.62 110 VAL A C 1
ATOM 870 O O . VAL A 1 110 ? -3.68 20.672 8.57 1 94.62 110 VAL A O 1
ATOM 873 N N . THR A 1 111 ? -5.766 19.969 8.07 1 88.94 111 THR A N 1
ATOM 874 C CA . THR A 1 111 ? -5.926 21.031 7.098 1 88.94 111 THR A CA 1
ATOM 875 C C . THR A 1 111 ? -6.293 22.344 7.793 1 88.94 111 THR A C 1
ATOM 877 O O . THR A 1 111 ? -6.676 22.344 8.969 1 88.94 111 THR A O 1
ATOM 880 N N . LYS A 1 112 ? -6.16 23.375 7.027 1 85.88 112 LYS A N 1
ATOM 881 C CA . LYS A 1 112 ? -6.473 24.703 7.559 1 85.88 112 LYS A CA 1
ATOM 882 C C . LYS A 1 112 ? -7.922 24.781 8.023 1 85.88 112 LYS A C 1
ATOM 884 O O . LYS A 1 112 ? -8.234 25.469 9 1 85.88 112 LYS A O 1
ATOM 889 N N . HIS A 1 113 ? -8.797 24 7.449 1 85.56 113 HIS A N 1
ATOM 890 C CA . HIS A 1 113 ? -10.227 24.062 7.738 1 85.56 113 HIS A CA 1
ATOM 891 C C . HIS A 1 113 ? -10.562 23.297 9.008 1 85.56 113 HIS A C 1
ATOM 893 O O . HIS A 1 113 ? -11.688 23.375 9.516 1 85.56 113 HIS A O 1
ATOM 899 N N . LEU A 1 114 ? -9.594 22.578 9.492 1 89.75 114 LEU A N 1
ATOM 900 C CA . LEU A 1 114 ? -9.82 21.766 10.695 1 89.75 114 LEU A CA 1
ATOM 901 C C . LEU A 1 114 ? -8.977 22.281 11.859 1 89.75 114 LEU A C 1
ATOM 903 O O . LEU A 1 114 ? -8.641 21.531 12.766 1 89.75 114 LEU A O 1
ATOM 907 N N . MET A 1 115 ? -8.703 23.594 11.766 1 93.62 115 MET A N 1
ATOM 908 C CA . MET A 1 115 ? -8 24.328 12.812 1 93.62 115 MET A CA 1
ATOM 909 C C . MET A 1 115 ? -8.891 25.406 13.406 1 93.62 115 MET A C 1
ATOM 911 O O . MET A 1 115 ? -9.844 25.859 12.766 1 93.62 115 MET A O 1
ATOM 915 N N . PRO A 1 116 ? -8.438 25.766 14.641 1 93.62 116 PRO A N 1
ATOM 916 C CA . PRO A 1 116 ? -9.094 26.984 15.125 1 93.62 116 PRO A CA 1
ATOM 917 C C . PRO A 1 116 ? -8.93 28.172 14.172 1 93.62 116 PRO A C 1
ATOM 919 O O . PRO A 1 116 ? -7.875 28.328 13.555 1 93.62 116 PRO A O 1
ATOM 922 N N . GLN A 1 117 ? -9.93 29 14.07 1 90.81 117 GLN A N 1
ATOM 923 C CA . GLN A 1 117 ? -9.992 30.078 13.086 1 90.81 117 GLN A CA 1
ATOM 924 C C . GLN A 1 117 ? -8.883 31.094 13.32 1 90.81 117 GLN A C 1
ATOM 926 O O . GLN A 1 117 ? -8.453 31.781 12.383 1 90.81 117 GLN A O 1
ATOM 931 N N . ASP A 1 118 ? -8.438 31.234 14.547 1 94.38 118 ASP A N 1
ATOM 932 C CA . ASP A 1 118 ? -7.473 32.281 14.859 1 94.38 118 ASP A CA 1
ATOM 933 C C . ASP A 1 118 ? -6.047 31.844 14.539 1 94.38 118 ASP A C 1
ATOM 935 O O . ASP A 1 118 ? -5.102 32.625 14.664 1 94.38 118 ASP A O 1
ATOM 939 N N . LEU A 1 119 ? -5.852 30.609 14.148 1 94.62 119 LEU A N 1
ATOM 940 C CA . LEU A 1 119 ? -4.539 30.141 13.727 1 94.62 119 LEU A CA 1
ATOM 941 C C . LEU A 1 119 ? -4.266 30.516 12.273 1 94.62 119 LEU A C 1
ATOM 943 O O . LEU A 1 119 ? -5.051 30.188 11.383 1 94.62 119 LEU A O 1
ATOM 947 N N . THR A 1 120 ? -3.195 31.172 12.016 1 94.31 120 THR A N 1
ATOM 948 C CA . THR A 1 120 ? -2.848 31.625 10.672 1 94.31 120 THR A CA 1
ATOM 949 C C . THR A 1 120 ? -1.455 31.141 10.281 1 94.31 120 THR A C 1
ATOM 951 O O . THR A 1 120 ? -0.535 31.156 11.102 1 94.31 120 THR A O 1
ATOM 954 N N . PHE A 1 121 ? -1.32 30.859 9.031 1 94.19 121 PHE A N 1
ATOM 955 C CA . PHE A 1 121 ? -0.04 30.375 8.531 1 94.19 121 PHE A CA 1
ATOM 956 C C . PHE A 1 121 ? 0.946 31.516 8.359 1 94.19 121 PHE A C 1
ATOM 958 O O . PHE A 1 121 ? 0.606 32.562 7.773 1 94.19 121 PHE A O 1
ATOM 965 N N . ASN A 1 122 ? 2.131 31.359 8.891 1 93.56 122 ASN A N 1
ATOM 966 C CA . ASN A 1 122 ? 3.24 32.281 8.719 1 93.56 122 ASN A CA 1
ATOM 967 C C . ASN A 1 122 ? 4.375 31.672 7.914 1 93.56 122 ASN A C 1
ATOM 969 O O . ASN A 1 122 ? 5.234 30.984 8.469 1 93.56 122 ASN A O 1
ATOM 973 N N . ALA A 1 123 ? 4.352 31.891 6.664 1 85.38 123 ALA A N 1
ATOM 974 C CA . ALA A 1 123 ? 5.363 31.344 5.762 1 85.38 123 ALA A CA 1
ATOM 975 C C . ALA A 1 123 ? 6.734 31.953 6.031 1 85.38 123 ALA A C 1
ATOM 977 O O . ALA A 1 123 ? 7.762 31.359 5.719 1 85.38 123 ALA A O 1
ATOM 978 N N . GLY A 1 124 ? 6.727 33.156 6.555 1 84.31 124 GLY A N 1
ATOM 979 C CA . GLY A 1 124 ? 7.961 33.906 6.781 1 84.31 124 GLY A CA 1
ATOM 980 C C . GLY A 1 124 ? 8.711 33.438 8.023 1 84.31 124 GLY A C 1
ATOM 981 O O . GLY A 1 124 ? 9.891 33.781 8.195 1 84.31 124 GLY A O 1
ATOM 982 N N . SER A 1 125 ? 7.98 32.875 8.852 1 85.06 125 SER A N 1
ATOM 983 C CA . SER A 1 125 ? 8.664 32.344 10.023 1 85.06 125 SER A CA 1
ATOM 984 C C . SER A 1 125 ? 9.617 31.203 9.641 1 85.06 125 SER A C 1
ATOM 986 O O . SER A 1 125 ? 9.477 30.594 8.578 1 85.06 125 SER A O 1
ATOM 988 N N . ASN A 1 126 ? 10.68 31.078 10.414 1 82.94 126 ASN A N 1
ATOM 989 C CA . ASN A 1 126 ? 11.656 30 10.203 1 82.94 126 ASN A CA 1
ATOM 990 C C . ASN A 1 126 ? 11.805 29.141 11.453 1 82.94 126 ASN A C 1
ATOM 992 O O . ASN A 1 126 ? 12.422 29.547 12.43 1 82.94 126 ASN A O 1
ATOM 996 N N . PRO A 1 127 ? 11.227 27.984 11.281 1 85.88 127 PRO A N 1
ATOM 997 C CA . PRO A 1 127 ? 10.453 27.328 10.219 1 85.88 127 PRO A CA 1
ATOM 998 C C . PRO A 1 127 ? 9.055 27.906 10.07 1 85.88 127 PRO A C 1
ATOM 1000 O O . PRO A 1 127 ? 8.578 28.625 10.953 1 85.88 127 PRO A O 1
ATOM 1003 N N . PRO A 1 128 ? 8.438 27.531 8.953 1 87.62 128 PRO A N 1
ATOM 1004 C CA . PRO A 1 128 ? 7.031 27.922 8.805 1 87.62 128 PRO A CA 1
ATOM 1005 C C . PRO A 1 128 ? 6.16 27.438 9.961 1 87.62 128 PRO A C 1
ATOM 1007 O O . PRO A 1 128 ? 6.43 26.375 10.539 1 87.62 128 PRO A O 1
ATOM 1010 N N . SER A 1 129 ? 5.176 28.297 10.273 1 95.44 129 SER A N 1
ATOM 1011 C CA . SER A 1 129 ? 4.371 27.969 11.445 1 95.44 129 SER A CA 1
ATOM 1012 C C . SER A 1 129 ? 2.941 28.484 11.297 1 95.44 129 SER A C 1
ATOM 1014 O O . SER A 1 129 ? 2.668 29.344 10.469 1 95.44 129 SER A O 1
ATOM 1016 N N . TYR A 1 130 ? 2.09 27.766 11.984 1 95.5 130 TYR A N 1
ATOM 1017 C CA . TYR A 1 130 ? 0.77 28.312 12.273 1 95.5 130 TYR A CA 1
ATOM 1018 C C . TYR A 1 130 ? 0.75 29.016 13.633 1 95.5 130 TYR A C 1
ATOM 1020 O O . TYR A 1 130 ? 1.205 28.453 14.625 1 95.5 130 TYR A O 1
ATOM 1028 N N . GLN A 1 131 ? 0.177 30.281 13.57 1 96 131 GLN A N 1
ATOM 1029 C CA . GLN A 1 131 ? 0.301 31.078 14.781 1 96 131 GLN A CA 1
ATOM 1030 C C . GLN A 1 131 ? -1.032 31.719 15.156 1 96 131 GLN A C 1
ATOM 1032 O O . GLN A 1 131 ? -1.81 32.094 14.281 1 96 131 GLN A O 1
ATOM 1037 N N . SER A 1 132 ? -1.297 31.672 16.406 1 94.44 132 SER A N 1
ATOM 1038 C CA . SER A 1 132 ? -2.318 32.5 17.047 1 94.44 132 SER A CA 1
ATOM 1039 C C . SER A 1 132 ? -1.732 33.281 18.203 1 94.44 132 SER A C 1
ATOM 1041 O O . SER A 1 132 ? -0.516 33.312 18.406 1 94.44 132 SER A O 1
ATOM 1043 N N . SER A 1 133 ? -2.574 34.125 18.891 1 92.38 133 SER A N 1
ATOM 1044 C CA . SER A 1 133 ? -2.111 34.875 20.047 1 92.38 133 SER A CA 1
ATOM 1045 C C . SER A 1 133 ? -1.609 33.938 21.156 1 92.38 133 SER A C 1
ATOM 1047 O O . SER A 1 133 ? -0.755 34.344 21.953 1 92.38 133 SER A O 1
ATOM 1049 N N . GLU A 1 134 ? -2.01 32.75 21.141 1 89.5 134 GLU A N 1
ATOM 1050 C CA . GLU A 1 134 ? -1.754 31.844 22.266 1 89.5 134 GLU A CA 1
ATOM 1051 C C . GLU A 1 134 ? -0.836 30.688 21.859 1 89.5 134 GLU A C 1
ATOM 1053 O O . GLU A 1 134 ? -0.111 30.141 22.703 1 89.5 134 GLU A O 1
ATOM 1058 N N . ASP A 1 135 ? -0.841 30.438 20.578 1 90.69 135 ASP A N 1
ATOM 1059 C CA . ASP A 1 135 ? -0.186 29.188 20.188 1 90.69 135 ASP A CA 1
ATOM 1060 C C . ASP A 1 135 ? 0.701 29.391 18.969 1 90.69 135 ASP A C 1
ATOM 1062 O O . ASP A 1 135 ? 0.427 30.25 18.125 1 90.69 135 ASP A O 1
ATOM 1066 N N . VAL A 1 136 ? 1.756 28.672 18.922 1 94.5 136 VAL A N 1
ATOM 1067 C CA . VAL A 1 136 ? 2.592 28.547 17.734 1 94.5 136 VAL A CA 1
ATOM 1068 C C . VAL A 1 136 ? 2.785 27.062 17.406 1 94.5 136 VAL A C 1
ATOM 1070 O O . VAL A 1 136 ? 3.225 26.281 18.25 1 94.5 136 VAL A O 1
ATOM 1073 N N . ILE A 1 137 ? 2.398 26.703 16.25 1 96.5 137 ILE A N 1
ATOM 1074 C CA . ILE A 1 137 ? 2.553 25.328 15.797 1 96.5 137 ILE A CA 1
ATOM 1075 C C . ILE A 1 137 ? 3.568 25.281 14.656 1 96.5 137 ILE A C 1
ATOM 1077 O O . ILE A 1 137 ? 3.377 25.906 13.609 1 96.5 137 ILE A O 1
ATOM 1081 N N . THR A 1 138 ? 4.602 24.594 14.898 1 92.75 138 THR A N 1
ATOM 1082 C CA . THR A 1 138 ? 5.668 24.438 13.922 1 92.75 138 THR A CA 1
ATOM 1083 C C . THR A 1 138 ? 6.273 23.031 14.008 1 92.75 138 THR A C 1
ATOM 1085 O O . THR A 1 138 ? 5.859 22.219 14.836 1 92.75 138 THR A O 1
ATOM 1088 N N . ILE A 1 139 ? 7.199 22.75 13.039 1 86.38 139 ILE A N 1
ATOM 1089 C CA . ILE A 1 139 ? 7.852 21.438 13.039 1 86.38 139 ILE A CA 1
ATOM 1090 C C . ILE A 1 139 ? 8.375 21.125 14.445 1 86.38 139 ILE A C 1
ATOM 1092 O O . ILE A 1 139 ? 8.945 22 15.102 1 86.38 139 ILE A O 1
ATOM 1096 N N . LYS A 1 140 ? 8.125 20 14.914 1 84.94 140 LYS A N 1
ATOM 1097 C CA . LYS A 1 140 ? 8.57 19.469 16.203 1 84.94 140 LYS A CA 1
ATOM 1098 C C . LYS A 1 140 ? 7.609 19.844 17.312 1 84.94 140 LYS A C 1
ATOM 1100 O O . LYS A 1 140 ? 7.742 19.375 18.453 1 84.94 140 LYS A O 1
ATOM 1105 N N . SER A 1 141 ? 6.613 20.703 17.047 1 92.75 141 SER A N 1
ATOM 1106 C CA . SER A 1 141 ? 5.578 20.969 18.031 1 92.75 141 SER A CA 1
ATOM 1107 C C . SER A 1 141 ? 4.824 19.688 18.391 1 92.75 141 SER A C 1
ATOM 1109 O O . SER A 1 141 ? 4.531 18.875 17.531 1 92.75 141 SER A O 1
ATOM 1111 N N . ARG A 1 142 ? 4.516 19.531 19.703 1 91.94 142 ARG A N 1
ATOM 1112 C CA . ARG A 1 142 ? 3.643 18.438 20.141 1 91.94 142 ARG A CA 1
ATOM 1113 C C . ARG A 1 142 ? 2.174 18.844 20.031 1 91.94 142 ARG A C 1
ATOM 1115 O O . ARG A 1 142 ? 1.787 19.922 20.453 1 91.94 142 ARG A O 1
ATOM 1122 N N . ILE A 1 143 ? 1.362 18.016 19.391 1 95 143 ILE A N 1
ATOM 1123 C CA . ILE A 1 143 ? -0.021 18.344 19.078 1 95 143 ILE A CA 1
ATOM 1124 C C . ILE A 1 143 ? -0.946 17.219 19.547 1 95 143 ILE A C 1
ATOM 1126 O O . ILE A 1 143 ? -0.633 16.047 19.391 1 95 143 ILE A O 1
ATOM 1130 N N . ARG A 1 144 ? -2.057 17.578 20.172 1 95.88 144 ARG A N 1
ATOM 1131 C CA . ARG A 1 144 ? -3.195 16.688 20.391 1 95.88 144 ARG A CA 1
ATOM 1132 C C . ARG A 1 144 ? -4.254 16.891 19.312 1 95.88 144 ARG A C 1
ATOM 1134 O O . ARG A 1 144 ? -4.742 18 19.109 1 95.88 144 ARG A O 1
ATOM 1141 N N . VAL A 1 145 ? -4.523 15.859 18.562 1 96.56 145 VAL A N 1
ATOM 1142 C CA . VAL A 1 145 ? -5.375 15.969 17.375 1 96.56 145 VAL A CA 1
ATOM 1143 C C . VAL A 1 145 ? -6.461 14.898 17.422 1 96.56 145 VAL A C 1
ATOM 1145 O O . VAL A 1 145 ? -6.203 13.758 17.812 1 96.56 145 VAL A O 1
ATOM 1148 N N . LYS A 1 146 ? -7.652 15.305 17 1 95.56 146 LYS A N 1
ATOM 1149 C CA . LYS A 1 146 ? -8.75 14.352 16.859 1 95.56 146 LYS A CA 1
ATOM 1150 C C . LYS A 1 146 ? -8.844 13.836 15.422 1 95.56 146 LYS A C 1
ATOM 1152 O O . LYS A 1 146 ? -8.875 14.625 14.477 1 95.56 146 LYS A O 1
ATOM 1157 N N . ILE A 1 147 ? -8.891 12.547 15.25 1 93.19 147 ILE A N 1
ATOM 1158 C CA . ILE A 1 147 ? -9 11.945 13.922 1 93.19 147 ILE A CA 1
ATOM 1159 C C . ILE A 1 147 ? -10.422 12.141 13.391 1 93.19 147 ILE A C 1
ATOM 1161 O O . ILE A 1 147 ? -11.391 11.75 14.039 1 93.19 147 ILE A O 1
ATOM 1165 N N . GLU A 1 148 ? -10.484 12.742 12.219 1 90.12 148 GLU A N 1
ATOM 1166 C CA . GLU A 1 148 ? -11.781 12.984 11.586 1 90.12 148 GLU A CA 1
ATOM 1167 C C . GLU A 1 148 ? -12.102 11.898 10.562 1 90.12 148 GLU A C 1
ATOM 1169 O O . GLU A 1 148 ? -13.273 11.656 10.25 1 90.12 148 GLU A O 1
ATOM 1174 N N . GLY A 1 149 ? -11.031 11.312 10.07 1 87.19 149 GLY A N 1
ATOM 1175 C CA . GLY A 1 149 ? -11.203 10.258 9.086 1 87.19 149 GLY A CA 1
ATOM 1176 C C . GLY A 1 149 ? -9.906 9.555 8.727 1 87.19 149 GLY A C 1
ATOM 1177 O O . GLY A 1 149 ? -8.82 10.102 8.945 1 87.19 149 GLY A O 1
ATOM 1178 N N . CYS A 1 150 ? -10.031 8.312 8.336 1 82.75 150 CYS A N 1
ATOM 1179 C CA . CYS A 1 150 ? -8.891 7.52 7.891 1 82.75 150 CYS A CA 1
ATOM 1180 C C . CYS A 1 150 ? -9.141 6.945 6.5 1 82.75 150 CYS A C 1
ATOM 1182 O O . CYS A 1 150 ? -10.25 6.508 6.195 1 82.75 150 CYS A O 1
ATOM 1184 N N . ILE A 1 151 ? -8.031 7.117 5.703 1 71 151 ILE A N 1
ATOM 1185 C CA . ILE A 1 151 ? -8.102 6.516 4.375 1 71 151 ILE A CA 1
ATOM 1186 C C . ILE A 1 151 ? -6.965 5.508 4.207 1 71 151 ILE A C 1
ATOM 1188 O O . ILE A 1 151 ? -5.801 5.82 4.48 1 71 151 ILE A O 1
ATOM 1192 N N . SER A 1 152 ? -7.328 4.336 3.914 1 67.5 152 SER A N 1
ATOM 1193 C CA . SER A 1 152 ? -6.332 3.309 3.639 1 67.5 152 SER A CA 1
ATOM 1194 C C . SER A 1 152 ? -5.887 3.348 2.18 1 67.5 152 SER A C 1
ATOM 1196 O O . SER A 1 152 ? -6.715 3.486 1.276 1 67.5 152 SER A O 1
ATOM 1198 N N . GLN A 1 153 ? -4.594 3.547 2.049 1 63.94 153 GLN A N 1
ATOM 1199 C CA . GLN A 1 153 ? -4.062 3.465 0.691 1 63.94 153 GLN A CA 1
ATOM 1200 C C . GLN A 1 153 ? -3.617 2.043 0.361 1 63.94 153 GLN A C 1
ATOM 1202 O O . GLN A 1 153 ? -2.932 1.401 1.16 1 63.94 153 GLN A O 1
ATOM 1207 N N . VAL A 1 154 ? -4.227 1.602 -0.682 1 59.97 154 VAL A N 1
ATOM 1208 C CA . VAL A 1 154 ? -3.898 0.263 -1.162 1 59.97 154 VAL A CA 1
ATOM 1209 C C . VAL A 1 154 ? -2.619 0.309 -1.993 1 59.97 154 VAL A C 1
ATOM 1211 O O . VAL A 1 154 ? -2.451 1.194 -2.836 1 59.97 154 VAL A O 1
ATOM 1214 N N . SER A 1 155 ? -1.64 -0.442 -1.653 1 62.38 155 SER A N 1
ATOM 1215 C CA . SER A 1 155 ? -0.396 -0.419 -2.418 1 62.38 155 SER A CA 1
ATOM 1216 C C . SER A 1 155 ? -0.352 -1.553 -3.436 1 62.38 155 SER A C 1
ATOM 1218 O O . SER A 1 155 ? 0.4 -1.49 -4.41 1 62.38 155 SER A O 1
ATOM 1220 N N . SER A 1 156 ? -1.113 -2.518 -3.258 1 65.75 156 SER A N 1
ATOM 1221 C CA . SER A 1 156 ? -1.044 -3.623 -4.207 1 65.75 156 SER A CA 1
ATOM 1222 C C . SER A 1 156 ? -2.314 -4.465 -4.172 1 65.75 156 SER A C 1
ATOM 1224 O O . SER A 1 156 ? -3.062 -4.426 -3.191 1 65.75 156 SER A O 1
ATOM 1226 N N . ILE A 1 157 ? -2.666 -4.988 -5.328 1 70.38 157 ILE A N 1
ATOM 1227 C CA . ILE A 1 157 ? -3.76 -5.945 -5.441 1 70.38 157 ILE A CA 1
ATOM 1228 C C . ILE A 1 157 ? -3.197 -7.34 -5.719 1 70.38 157 ILE A C 1
ATOM 1230 O O . ILE A 1 157 ? -2.369 -7.512 -6.617 1 70.38 157 ILE A O 1
ATOM 1234 N N . HIS A 1 158 ? -3.535 -8.211 -4.84 1 75.75 158 HIS A N 1
ATOM 1235 C CA . HIS A 1 158 ? -3.199 -9.617 -5.055 1 75.75 158 HIS A CA 1
ATOM 1236 C C . HIS A 1 158 ? -4.418 -10.414 -5.512 1 75.75 158 HIS A C 1
ATOM 1238 O O . HIS A 1 158 ? -5.516 -10.234 -4.98 1 75.75 158 HIS A O 1
ATOM 1244 N N . ALA A 1 159 ? -4.23 -11.133 -6.566 1 87.88 159 ALA A N 1
ATOM 1245 C CA . ALA A 1 159 ? -5.352 -11.914 -7.082 1 87.88 159 ALA A CA 1
ATOM 1246 C C . ALA A 1 159 ? -5.074 -13.414 -6.977 1 87.88 159 ALA A C 1
ATOM 1248 O O . ALA A 1 159 ? -3.918 -13.844 -7.039 1 87.88 159 ALA A O 1
ATOM 1249 N N . ILE A 1 160 ? -6.137 -14.172 -6.688 1 90.25 160 ILE A N 1
ATOM 1250 C CA . ILE A 1 160 ? -6.125 -15.625 -6.77 1 90.25 160 ILE A CA 1
ATOM 1251 C C . ILE A 1 160 ? -6.855 -16.078 -8.031 1 90.25 160 ILE A C 1
ATOM 1253 O O . ILE A 1 160 ? -7.91 -15.539 -8.375 1 90.25 160 ILE A O 1
ATOM 1257 N N . GLY A 1 161 ? -6.211 -16.969 -8.734 1 94.69 161 GLY A N 1
ATOM 1258 C CA . GLY A 1 161 ? -6.789 -17.406 -10 1 94.69 161 GLY A CA 1
ATOM 1259 C C . GLY A 1 161 ? -6.953 -18.922 -10.086 1 94.69 161 GLY A C 1
ATOM 1260 O O . GLY A 1 161 ? -6.371 -19.656 -9.289 1 94.69 161 GLY A O 1
ATOM 1261 N N . SER A 1 162 ? -7.848 -19.344 -10.992 1 95.38 162 SER A N 1
ATOM 1262 C CA . SER A 1 162 ? -8.117 -20.75 -11.266 1 95.38 162 SER A CA 1
ATOM 1263 C C . SER A 1 162 ? -7.906 -21.078 -12.734 1 95.38 162 SER A C 1
ATOM 1265 O O . SER A 1 162 ? -8.227 -20.266 -13.609 1 95.38 162 SER A O 1
ATOM 1267 N N . ILE A 1 163 ? -7.406 -22.328 -12.938 1 96.44 163 ILE A N 1
ATOM 1268 C CA . ILE A 1 163 ? -7.316 -22.812 -14.312 1 96.44 163 ILE A CA 1
ATOM 1269 C C . ILE A 1 163 ? -8.055 -24.141 -14.438 1 96.44 163 ILE A C 1
ATOM 1271 O O . ILE A 1 163 ? -7.691 -24.984 -15.258 1 96.44 163 ILE A O 1
ATOM 1275 N N . LYS A 1 164 ? -9.086 -24.25 -13.68 1 93.62 164 LYS A N 1
ATOM 1276 C CA . LYS A 1 164 ? -9.805 -25.516 -13.633 1 93.62 164 LYS A CA 1
ATOM 1277 C C . LYS A 1 164 ? -10.805 -25.625 -14.781 1 93.62 164 LYS A C 1
ATOM 1279 O O . LYS A 1 164 ? -11.086 -26.719 -15.266 1 93.62 164 LYS A O 1
ATOM 1284 N N . GLU A 1 165 ? -11.383 -24.547 -15.125 1 92.94 165 GLU A N 1
ATOM 1285 C CA . GLU A 1 165 ? -12.461 -24.562 -16.109 1 92.94 165 GLU A CA 1
ATOM 1286 C C . GLU A 1 165 ? -11.914 -24.766 -17.516 1 92.94 165 GLU A C 1
ATOM 1288 O O . GLU A 1 165 ? -10.711 -24.641 -17.75 1 92.94 165 GLU A O 1
ATOM 1293 N N . ASP A 1 166 ? -12.797 -25.109 -18.484 1 90.69 166 ASP A N 1
ATOM 1294 C CA . ASP A 1 166 ? -12.422 -25.328 -19.875 1 90.69 166 ASP A CA 1
ATOM 1295 C C . ASP A 1 166 ? -11.82 -24.062 -20.484 1 90.69 166 ASP A C 1
ATOM 1297 O O . ASP A 1 166 ? -12.242 -22.953 -20.172 1 90.69 166 ASP A O 1
ATOM 1301 N N . TYR A 1 167 ? -10.82 -24.234 -21.375 1 91.75 167 TYR A N 1
ATOM 1302 C CA . TYR A 1 167 ? -10.195 -23.172 -22.156 1 91.75 167 TYR A CA 1
ATOM 1303 C C . TYR A 1 167 ? -9.273 -22.312 -21.297 1 91.75 167 TYR A C 1
ATOM 1305 O O . TYR A 1 167 ? -8.852 -21.234 -21.703 1 91.75 167 TYR A O 1
ATOM 1313 N N . LEU A 1 168 ? -9.07 -22.797 -20.016 1 95.38 168 LEU A N 1
ATOM 1314 C CA . LEU A 1 168 ? -8.055 -22.172 -19.156 1 95.38 168 LEU A CA 1
ATOM 1315 C C . LEU A 1 168 ? -6.773 -23 -19.156 1 95.38 168 LEU A C 1
ATOM 1317 O O . LEU A 1 168 ? -6.711 -24.062 -19.766 1 95.38 168 LEU A O 1
ATOM 1321 N N . GLY A 1 169 ? -5.66 -22.453 -18.5 1 94.5 169 GLY A N 1
ATOM 1322 C CA . GLY A 1 169 ? -4.395 -23.172 -18.438 1 94.5 169 GLY A CA 1
ATOM 1323 C C . GLY A 1 169 ? -3.385 -22.688 -19.453 1 94.5 169 GLY A C 1
ATOM 1324 O O . GLY A 1 169 ? -3.406 -21.516 -19.844 1 94.5 169 GLY A O 1
ATOM 1325 N N . ALA A 1 170 ? -2.457 -23.562 -19.781 1 94.19 170 ALA A N 1
ATOM 1326 C CA . ALA A 1 170 ? -1.374 -23.203 -20.703 1 94.19 170 ALA A CA 1
ATOM 1327 C C . ALA A 1 170 ? -1.915 -22.844 -22.078 1 94.19 170 ALA A C 1
ATOM 1329 O O . ALA A 1 170 ? -2.811 -23.516 -22.594 1 94.19 170 ALA A O 1
ATOM 1330 N N . ILE A 1 171 ? -1.314 -21.719 -22.594 1 90.5 171 ILE A N 1
ATOM 1331 C CA . ILE A 1 171 ? -1.785 -21.312 -23.906 1 90.5 171 ILE A CA 1
ATOM 1332 C C . ILE A 1 171 ? -0.598 -21.156 -24.859 1 90.5 171 ILE A C 1
ATOM 1334 O O . ILE A 1 171 ? 0.521 -20.875 -24.422 1 90.5 171 ILE A O 1
ATOM 1338 N N . MET B 1 1 ? -8.508 -6.133 -16.359 1 77 1 MET B N 1
ATOM 1339 C CA . MET B 1 1 ? -9.305 -5.246 -17.203 1 77 1 MET B CA 1
ATOM 1340 C C . MET B 1 1 ? -8.75 -3.826 -17.188 1 77 1 MET B C 1
ATOM 1342 O O . MET B 1 1 ? -8.117 -3.416 -16.203 1 77 1 MET B O 1
ATOM 1346 N N . PHE B 1 2 ? -8.695 -3.428 -18.375 1 77.81 2 PHE B N 1
ATOM 1347 C CA . PHE B 1 2 ? -8.164 -2.088 -18.578 1 77.81 2 PHE B CA 1
ATOM 1348 C C . PHE B 1 2 ? -9.289 -1.088 -18.812 1 77.81 2 PHE B C 1
ATOM 1350 O O . PHE B 1 2 ? -10.242 -1.377 -19.547 1 77.81 2 PHE B O 1
ATOM 1357 N N . PHE B 1 3 ? -9.281 -0.06 -18.031 1 84.44 3 PHE B N 1
ATOM 1358 C CA . PHE B 1 3 ? -10.266 1.007 -18.156 1 84.44 3 PHE B CA 1
ATOM 1359 C C . PHE B 1 3 ? -9.586 2.359 -18.312 1 84.44 3 PHE B C 1
ATOM 1361 O O . PHE B 1 3 ? -8.43 2.523 -17.922 1 84.44 3 PHE B O 1
ATOM 1368 N N . ILE B 1 4 ? -10.359 3.156 -19.047 1 86.5 4 ILE B N 1
ATOM 1369 C CA . ILE B 1 4 ? -9.945 4.555 -19.047 1 86.5 4 ILE B CA 1
ATOM 1370 C C . ILE B 1 4 ? -10.758 5.34 -18.031 1 86.5 4 ILE B C 1
ATOM 1372 O O . ILE B 1 4 ? -11.977 5.207 -17.953 1 86.5 4 ILE B O 1
ATOM 1376 N N . LYS B 1 5 ? -10.109 6.016 -17.172 1 89.62 5 LYS B N 1
ATOM 1377 C CA . LYS B 1 5 ? -10.789 6.797 -16.141 1 89.62 5 LYS B CA 1
ATOM 1378 C C . LYS B 1 5 ? -10.359 8.258 -16.188 1 89.62 5 LYS B C 1
ATOM 1380 O O . LYS B 1 5 ? -9.195 8.555 -16.469 1 89.62 5 LYS B O 1
ATOM 1385 N N . ASP B 1 6 ? -11.367 9.086 -15.945 1 91.75 6 ASP B N 1
ATOM 1386 C CA . ASP B 1 6 ? -11.094 10.492 -15.695 1 91.75 6 ASP B CA 1
ATOM 1387 C C . ASP B 1 6 ? -10.836 10.75 -14.211 1 91.75 6 ASP B C 1
ATOM 1389 O O . ASP B 1 6 ? -11.703 10.484 -13.375 1 91.75 6 ASP B O 1
ATOM 1393 N N . LEU B 1 7 ? -9.609 11.211 -13.938 1 90.88 7 LEU B N 1
ATOM 1394 C CA . LEU B 1 7 ? -9.195 11.391 -12.555 1 90.88 7 LEU B CA 1
ATOM 1395 C C . LEU B 1 7 ? -8.664 12.805 -12.336 1 90.88 7 LEU B C 1
ATOM 1397 O O . LEU B 1 7 ? -8.469 13.562 -13.289 1 90.88 7 LEU B O 1
ATOM 1401 N N . SER B 1 8 ? -8.5 13.156 -11.055 1 91.69 8 SER B N 1
ATOM 1402 C CA . SER B 1 8 ? -7.898 14.43 -10.695 1 91.69 8 SER B CA 1
ATOM 1403 C C . SER B 1 8 ? -6.969 14.281 -9.5 1 91.69 8 SER B C 1
ATOM 1405 O O . SER B 1 8 ? -7.117 13.359 -8.695 1 91.69 8 SER B O 1
ATOM 1407 N N . LEU B 1 9 ? -5.957 15.109 -9.469 1 88.31 9 LEU B N 1
ATOM 1408 C CA . LEU B 1 9 ? -5.004 15.156 -8.359 1 88.31 9 LEU B CA 1
ATOM 1409 C C . LEU B 1 9 ? -4.676 16.594 -7.992 1 88.31 9 LEU B C 1
ATOM 1411 O O . LEU B 1 9 ? -4.465 17.438 -8.867 1 88.31 9 LEU B O 1
ATOM 1415 N N . ASN B 1 10 ? -4.68 16.875 -6.711 1 84.75 10 ASN B N 1
ATOM 1416 C CA . ASN B 1 10 ? -4.152 18.141 -6.242 1 84.75 10 ASN B CA 1
ATOM 1417 C C . ASN B 1 10 ? -2.641 18.094 -6.055 1 84.75 10 ASN B C 1
ATOM 1419 O O . ASN B 1 10 ? -2.127 17.234 -5.332 1 84.75 10 ASN B O 1
ATOM 1423 N N . ILE B 1 11 ? -2.033 19.031 -6.703 1 85.56 11 ILE B N 1
ATOM 1424 C CA . ILE B 1 11 ? -0.58 19.094 -6.609 1 85.56 11 ILE B CA 1
ATOM 1425 C C . ILE B 1 11 ? -0.156 20.453 -6.043 1 85.56 11 ILE B C 1
ATOM 1427 O O . ILE B 1 11 ? -0.634 21.5 -6.492 1 85.56 11 ILE B O 1
ATOM 1431 N N . THR B 1 12 ? 0.74 20.359 -5.094 1 78.5 12 THR B N 1
ATOM 1432 C CA . THR B 1 12 ? 1.318 21.594 -4.547 1 78.5 12 THR B CA 1
ATOM 1433 C C . THR B 1 12 ? 2.67 21.875 -5.191 1 78.5 12 THR B C 1
ATOM 1435 O O . THR B 1 12 ? 3.514 21 -5.312 1 78.5 12 THR B O 1
ATOM 1438 N N . LEU B 1 13 ? 2.754 23.109 -5.617 1 82.94 13 LEU B N 1
ATOM 1439 C CA . LEU B 1 13 ? 3.994 23.531 -6.262 1 82.94 13 LEU B CA 1
ATOM 1440 C C . LEU B 1 13 ? 4.695 24.609 -5.438 1 82.94 13 LEU B C 1
ATOM 1442 O O . LEU B 1 13 ? 4.078 25.609 -5.062 1 82.94 13 LEU B O 1
ATOM 1446 N N . HIS B 1 14 ? 5.945 24.281 -5.125 1 80.44 14 HIS B N 1
ATOM 1447 C CA . HIS B 1 14 ? 6.762 25.281 -4.434 1 80.44 14 HIS B CA 1
ATOM 1448 C C . HIS B 1 14 ? 7.008 26.5 -5.316 1 80.44 14 HIS B C 1
ATOM 1450 O O . HIS B 1 14 ? 7.141 26.359 -6.535 1 80.44 14 HIS B O 1
ATOM 1456 N N . PRO B 1 15 ? 7.168 27.625 -4.602 1 80.56 15 PRO B N 1
ATOM 1457 C CA . PRO B 1 15 ? 7.305 28.875 -5.348 1 80.56 15 PRO B CA 1
ATOM 1458 C C . PRO B 1 15 ? 8.492 28.859 -6.312 1 80.56 15 PRO B C 1
ATOM 1460 O O . PRO B 1 15 ? 8.453 29.516 -7.355 1 80.56 15 PRO B O 1
ATOM 1463 N N . SER B 1 16 ? 9.484 28.109 -6.039 1 80.12 16 SER B N 1
ATOM 1464 C CA . SER B 1 16 ? 10.68 28.062 -6.875 1 80.12 16 SER B CA 1
ATOM 1465 C C . SER B 1 16 ? 10.367 27.484 -8.25 1 80.12 16 SER B C 1
ATOM 1467 O O . SER B 1 16 ? 11.148 27.656 -9.195 1 80.12 16 SER B O 1
ATOM 1469 N N . PHE B 1 17 ? 9.25 26.859 -8.336 1 81.12 17 PHE B N 1
ATOM 1470 C CA . PHE B 1 17 ? 8.898 26.203 -9.594 1 81.12 17 PHE B CA 1
ATOM 1471 C C . PHE B 1 17 ? 7.871 27.031 -10.359 1 81.12 17 PHE B C 1
ATOM 1473 O O . PHE B 1 17 ? 7.375 26.594 -11.398 1 81.12 17 PHE B O 1
ATOM 1480 N N . PHE B 1 18 ? 7.648 28.203 -9.742 1 86.44 18 PHE B N 1
ATOM 1481 C CA . PHE B 1 18 ? 6.746 29.094 -10.469 1 86.44 18 PHE B CA 1
ATOM 1482 C C . PHE B 1 18 ? 7.438 29.672 -11.695 1 86.44 18 PHE B C 1
ATOM 1484 O O . PHE B 1 18 ? 8.664 29.781 -11.734 1 86.44 18 PHE B O 1
ATOM 1491 N N . GLY B 1 19 ? 6.578 29.969 -12.766 1 86.56 19 GLY B N 1
ATOM 1492 C CA . GLY B 1 19 ? 7.129 30.547 -13.977 1 86.56 19 GLY B CA 1
ATOM 1493 C C . GLY B 1 19 ? 6.656 29.859 -15.234 1 86.56 19 GLY B C 1
ATOM 1494 O O . GLY B 1 19 ? 5.641 29.156 -15.227 1 86.56 19 GLY B O 1
ATOM 1495 N N . PRO B 1 20 ? 7.422 30.078 -16.344 1 86.44 20 PRO B N 1
ATOM 1496 C CA . PRO B 1 20 ? 6.953 29.625 -17.656 1 86.44 20 PRO B CA 1
ATOM 1497 C C . PRO B 1 20 ? 6.863 28.094 -17.75 1 86.44 20 PRO B C 1
ATOM 1499 O O . PRO B 1 20 ? 6.098 27.578 -18.562 1 86.44 20 PRO B O 1
ATOM 1502 N N . ARG B 1 21 ? 7.723 27.469 -16.938 1 87.12 21 ARG B N 1
ATOM 1503 C CA . ARG B 1 21 ? 7.742 26.016 -17.047 1 87.12 21 ARG B CA 1
ATOM 1504 C C . ARG B 1 21 ? 6.887 25.359 -15.961 1 87.12 21 ARG B C 1
ATOM 1506 O O . ARG B 1 21 ? 7.023 24.172 -15.688 1 87.12 21 ARG B O 1
ATOM 1513 N N . MET B 1 22 ? 6.047 26.109 -15.375 1 90.12 22 MET B N 1
ATOM 1514 C CA . MET B 1 22 ? 5.246 25.641 -14.25 1 90.12 22 MET B CA 1
ATOM 1515 C C . MET B 1 22 ? 4.359 24.469 -14.664 1 90.12 22 MET B C 1
ATOM 1517 O O . MET B 1 22 ? 4.266 23.484 -13.945 1 90.12 22 MET B O 1
ATOM 1521 N N . LYS B 1 23 ? 3.729 24.656 -15.82 1 90.69 23 LYS B N 1
ATOM 1522 C CA . LYS B 1 23 ? 2.84 23.609 -16.312 1 90.69 23 LYS B CA 1
ATOM 1523 C C . LYS B 1 23 ? 3.598 22.297 -16.531 1 90.69 23 LYS B C 1
ATOM 1525 O O . LYS B 1 23 ? 3.094 21.219 -16.203 1 90.69 23 LYS B O 1
ATOM 1530 N N . GLN B 1 24 ? 4.742 22.422 -17.016 1 87.44 24 GLN B N 1
ATOM 1531 C CA . GLN B 1 24 ? 5.574 21.25 -17.25 1 87.44 24 GLN B CA 1
ATOM 1532 C C . GLN B 1 24 ? 5.926 20.547 -15.938 1 87.44 24 GLN B C 1
ATOM 1534 O O . GLN B 1 24 ? 5.895 19.328 -15.852 1 87.44 24 GLN B O 1
ATOM 1539 N N . TYR B 1 25 ? 6.223 21.297 -14.969 1 86.38 25 TYR B N 1
ATOM 1540 C CA . TYR B 1 25 ? 6.555 20.734 -13.664 1 86.38 25 TYR B CA 1
ATOM 1541 C C . TYR B 1 25 ? 5.352 20.031 -13.062 1 86.38 25 TYR B C 1
ATOM 1543 O O . TYR B 1 25 ? 5.488 18.938 -12.492 1 86.38 25 TYR B O 1
ATOM 1551 N N . LEU B 1 26 ? 4.246 20.609 -13.227 1 90.31 26 LEU B N 1
ATOM 1552 C CA . LEU B 1 26 ? 3.023 20.031 -12.688 1 90.31 26 LEU B CA 1
ATOM 1553 C C . LEU B 1 26 ? 2.707 18.703 -13.367 1 90.31 26 LEU B C 1
ATOM 1555 O O . LEU B 1 26 ? 2.35 17.734 -12.695 1 90.31 26 LEU B O 1
ATOM 1559 N N . LYS B 1 27 ? 2.898 18.688 -14.648 1 88.75 27 LYS B N 1
ATOM 1560 C CA . LYS B 1 27 ? 2.639 17.469 -15.391 1 88.75 27 LYS 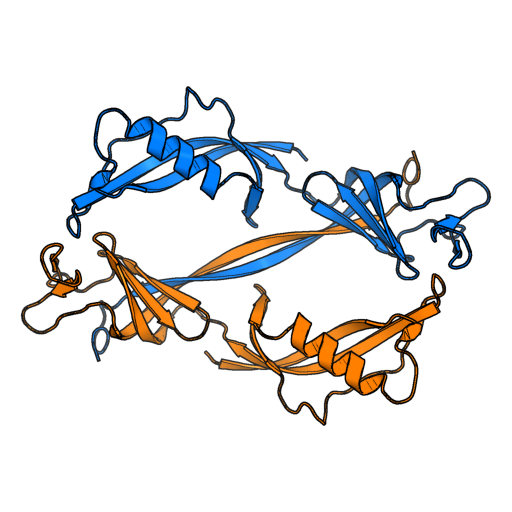B CA 1
ATOM 1561 C C . LYS B 1 27 ? 3.633 16.375 -15.008 1 88.75 27 LYS B C 1
ATOM 1563 O O . LYS B 1 27 ? 3.252 15.211 -14.836 1 88.75 27 LYS B O 1
ATOM 1568 N N . ALA B 1 28 ? 4.879 16.797 -14.891 1 83.5 28 ALA B N 1
ATOM 1569 C CA . ALA B 1 28 ? 5.906 15.836 -14.484 1 83.5 28 ALA B CA 1
ATOM 1570 C C . ALA B 1 28 ? 5.609 15.273 -13.102 1 83.5 28 ALA B C 1
ATOM 1572 O O . ALA B 1 28 ? 5.727 14.062 -12.883 1 83.5 28 ALA B O 1
ATOM 1573 N N . LYS B 1 29 ? 5.316 16.125 -12.266 1 82.25 29 LYS B N 1
ATOM 1574 C CA . LYS B 1 29 ? 4.988 15.695 -10.906 1 82.25 29 LYS B CA 1
ATOM 1575 C C . LYS B 1 29 ? 3.773 14.773 -10.898 1 82.25 29 LYS B C 1
ATOM 1577 O O . LYS B 1 29 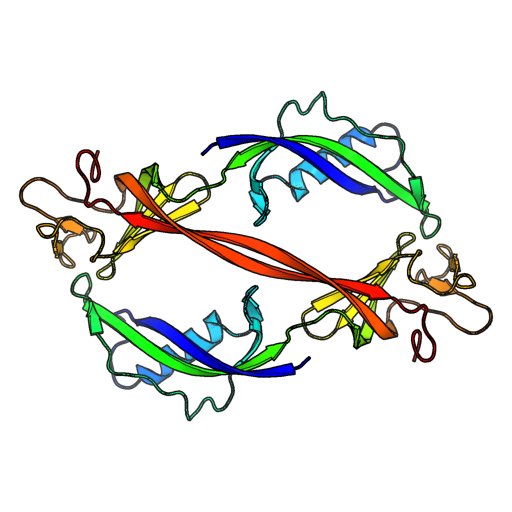? 3.742 13.789 -10.156 1 82.25 29 LYS B O 1
ATOM 1582 N N . LEU B 1 30 ? 2.742 15.031 -11.641 1 87.12 30 LEU B N 1
ATOM 1583 C CA . LEU B 1 30 ? 1.566 14.188 -11.781 1 87.12 30 LEU B CA 1
ATOM 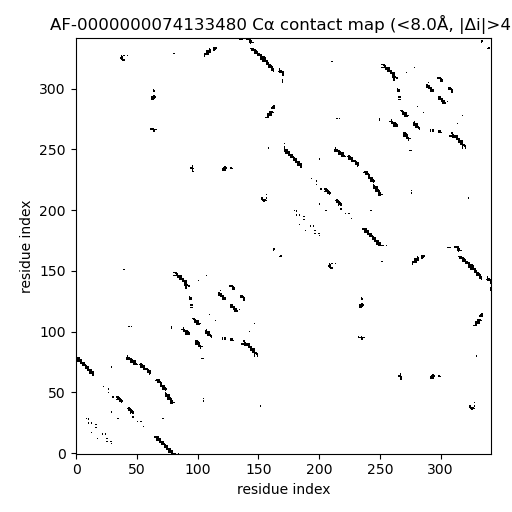1584 C C . LEU B 1 30 ? 1.964 12.766 -12.188 1 87.12 30 LEU B C 1
ATOM 1586 O O . LEU B 1 30 ? 1.544 11.797 -11.555 1 87.12 30 LEU B O 1
ATOM 1590 N N . LEU B 1 31 ? 2.764 12.688 -13.281 1 79.81 31 LEU B N 1
ATOM 1591 C CA . LEU B 1 31 ? 3.172 11.383 -13.789 1 79.81 31 LEU B CA 1
ATOM 1592 C C . LEU B 1 31 ? 3.939 10.602 -12.734 1 79.81 31 LEU B C 1
ATOM 1594 O O . LEU B 1 31 ? 3.678 9.414 -12.523 1 79.81 31 LEU B O 1
ATOM 1598 N N . GLU B 1 32 ? 4.809 11.305 -12.078 1 76.69 32 GLU B N 1
ATOM 1599 C CA . GLU B 1 32 ? 5.609 10.672 -11.039 1 76.69 32 GLU B CA 1
ATOM 1600 C C . GLU B 1 32 ? 4.73 10.125 -9.922 1 76.69 32 GLU B C 1
ATOM 1602 O O . GLU B 1 32 ? 5 9.055 -9.375 1 76.69 32 GLU B O 1
ATOM 1607 N N . GLU B 1 33 ? 3.688 10.812 -9.688 1 74.81 33 GLU B N 1
ATOM 1608 C CA . GLU B 1 33 ? 2.848 10.477 -8.547 1 74.81 33 GLU B CA 1
ATOM 1609 C C . GLU B 1 33 ? 1.862 9.359 -8.891 1 74.81 33 GLU B C 1
ATOM 1611 O O . GLU B 1 33 ? 1.578 8.5 -8.062 1 74.81 33 GLU B O 1
ATOM 1616 N N . VAL B 1 34 ? 1.393 9.359 -10.062 1 81.56 34 VAL B N 1
ATOM 1617 C CA . VAL B 1 34 ? 0.205 8.531 -10.258 1 81.56 34 VAL B CA 1
ATOM 1618 C C . VAL B 1 34 ? 0.569 7.285 -11.062 1 81.56 34 VAL B C 1
ATOM 1620 O O . VAL B 1 34 ? -0.049 6.23 -10.898 1 81.56 34 VAL B O 1
ATOM 1623 N N . GLU B 1 35 ? 1.509 7.434 -12.023 1 74.81 35 GLU B N 1
ATOM 1624 C CA . GLU B 1 35 ? 1.796 6.273 -12.859 1 74.81 35 GLU B CA 1
ATOM 1625 C C . GLU B 1 35 ? 2.441 5.152 -12.047 1 74.81 35 GLU B C 1
ATOM 1627 O O . GLU B 1 35 ? 3.422 5.379 -11.336 1 74.81 35 GLU B O 1
ATOM 1632 N N . GLY B 1 36 ? 1.851 3.973 -12.195 1 75.06 36 GLY B N 1
ATOM 1633 C CA . GLY B 1 36 ? 2.35 2.83 -11.453 1 75.06 36 GLY B CA 1
ATOM 1634 C C . GLY B 1 36 ? 1.757 2.723 -10.055 1 75.06 36 GLY B C 1
ATOM 1635 O O . GLY B 1 36 ? 2.014 1.753 -9.344 1 75.06 36 GLY B O 1
ATOM 1636 N N . SER B 1 37 ? 1.011 3.762 -9.719 1 76.19 37 SER B N 1
ATOM 1637 C CA . SER B 1 37 ? 0.368 3.734 -8.406 1 76.19 37 SER B CA 1
ATOM 1638 C C . SER B 1 37 ? -0.838 2.801 -8.406 1 76.19 37 SER B C 1
ATOM 1640 O O . SER B 1 37 ? -1.312 2.385 -9.461 1 76.19 37 SER B O 1
ATOM 1642 N N . CYS B 1 38 ? -1.255 2.344 -7.148 1 79.38 38 CYS B N 1
ATOM 1643 C CA . CYS B 1 38 ? -2.398 1.453 -6.988 1 79.38 38 CYS B CA 1
ATOM 1644 C C . CYS B 1 38 ? -3.301 1.925 -5.852 1 79.38 38 CYS B C 1
ATOM 1646 O O . CYS B 1 38 ? -2.816 2.32 -4.793 1 79.38 38 CYS B O 1
ATOM 1648 N N . THR B 1 39 ? -4.605 2.018 -6.242 1 70.94 39 THR B N 1
ATOM 1649 C CA . THR B 1 39 ? -5.594 2.281 -5.203 1 70.94 39 THR B CA 1
ATOM 1650 C C . THR B 1 39 ? -6.691 1.223 -5.223 1 70.94 39 THR B C 1
ATOM 1652 O O . THR B 1 39 ? -6.93 0.583 -6.254 1 70.94 39 THR B O 1
ATOM 1655 N N . GLY B 1 40 ? -7.23 0.987 -4.023 1 68.25 40 GLY B N 1
ATOM 1656 C CA . GLY B 1 40 ? -8.352 0.064 -3.971 1 68.25 40 GLY B CA 1
ATOM 1657 C C . GLY B 1 40 ? -9.523 0.492 -4.84 1 68.25 40 GLY B C 1
ATOM 1658 O O . GLY B 1 40 ? -10.305 -0.345 -5.293 1 68.25 40 GLY B O 1
ATOM 1659 N N . LYS B 1 41 ? -9.617 1.78 -5.102 1 71.88 41 LYS B N 1
ATOM 1660 C CA . LYS B 1 41 ? -10.758 2.316 -5.832 1 71.88 41 LYS B CA 1
ATOM 1661 C C . LYS B 1 41 ? -10.594 2.121 -7.336 1 71.88 41 LYS B C 1
ATOM 1663 O O . LYS B 1 41 ? -11.516 1.67 -8.016 1 71.88 41 LYS B O 1
ATOM 1668 N N . PHE B 1 42 ? -9.477 2.367 -7.84 1 77.06 42 PHE B N 1
ATOM 1669 C CA . PHE B 1 42 ? -9.367 2.375 -9.297 1 77.06 42 PHE B CA 1
ATOM 1670 C C . PHE B 1 42 ? -8.336 1.353 -9.766 1 77.06 42 PHE B C 1
ATOM 1672 O O . PHE B 1 42 ? -8.164 1.148 -10.969 1 77.06 42 PHE B O 1
ATOM 1679 N N . GLY B 1 43 ? -7.703 0.707 -8.742 1 82.88 43 GLY B N 1
ATOM 1680 C CA . GLY B 1 43 ? -6.668 -0.239 -9.125 1 82.88 43 GLY B CA 1
ATOM 1681 C C . GLY B 1 43 ? -5.34 0.426 -9.445 1 82.88 43 GLY B C 1
ATOM 1682 O O . GLY B 1 43 ? -4.977 1.425 -8.82 1 82.88 43 GLY B O 1
ATOM 1683 N N . TYR B 1 44 ? -4.672 -0.188 -10.359 1 82.69 44 TYR B N 1
ATOM 1684 C CA . TYR B 1 44 ? -3.377 0.321 -10.789 1 82.69 44 TYR B CA 1
ATOM 1685 C C . TYR B 1 44 ? -3.545 1.391 -11.867 1 82.69 44 TYR B C 1
ATOM 1687 O O . TYR B 1 44 ? -4.262 1.188 -12.844 1 82.69 44 TYR B O 1
ATOM 1695 N N . ILE B 1 45 ? -2.945 2.512 -11.648 1 84.88 45 ILE B N 1
ATOM 1696 C CA . ILE B 1 45 ? -2.812 3.461 -12.742 1 84.88 45 ILE B CA 1
ATOM 1697 C C . ILE B 1 45 ? -1.614 3.078 -13.609 1 84.88 45 ILE B C 1
ATOM 1699 O O . ILE B 1 45 ? -0.466 3.18 -13.172 1 84.88 45 ILE B O 1
ATOM 1703 N N . LEU B 1 46 ? -1.812 2.666 -14.852 1 76.94 46 LEU B N 1
ATOM 1704 C CA . LEU B 1 46 ? -0.746 2.195 -15.734 1 76.94 46 LEU B CA 1
ATOM 1705 C C . LEU B 1 46 ? -0.035 3.367 -16.406 1 76.94 46 LEU B C 1
ATOM 1707 O O . LEU B 1 46 ? 1.196 3.402 -16.453 1 76.94 46 LEU B O 1
ATOM 1711 N N . CYS B 1 47 ? -0.844 4.254 -16.938 1 78.44 47 CYS B N 1
ATOM 1712 C CA . CYS B 1 47 ? -0.251 5.414 -17.594 1 78.44 47 CYS B CA 1
ATOM 1713 C C . CYS B 1 47 ? -1.271 6.539 -17.734 1 78.44 47 CYS B C 1
ATOM 1715 O O . CYS B 1 47 ? -2.477 6.285 -17.781 1 78.44 47 CYS B O 1
ATOM 1717 N N . VAL B 1 48 ? -0.778 7.684 -17.719 1 85.88 48 VAL B N 1
ATOM 1718 C CA . VAL B 1 48 ? -1.581 8.867 -18.016 1 85.88 48 VAL B CA 1
ATOM 1719 C C . VAL B 1 48 ? -1.697 9.07 -19.516 1 85.88 48 VAL B C 1
ATOM 1721 O O . VAL B 1 48 ? -0.708 8.945 -20.25 1 85.88 48 VAL B O 1
ATOM 1724 N N . LEU B 1 49 ? -2.953 9.305 -19.891 1 84.81 49 LEU B N 1
ATOM 1725 C CA . LEU B 1 49 ? -3.201 9.523 -21.312 1 84.81 49 LEU B CA 1
ATOM 1726 C C . LEU B 1 49 ? -3.213 11.008 -21.641 1 84.81 49 LEU B C 1
ATOM 1728 O O . LEU B 1 49 ? -3.383 11.844 -20.75 1 84.81 49 LEU B O 1
ATOM 1732 N N . ASP B 1 50 ? -3.051 11.297 -22.938 1 86.56 50 ASP B N 1
ATOM 1733 C CA . ASP B 1 50 ? -3.205 12.641 -23.484 1 86.56 50 ASP B CA 1
ATOM 1734 C C . ASP B 1 50 ? -2.414 13.656 -22.672 1 86.56 50 ASP B C 1
ATOM 1736 O O . ASP B 1 50 ? -2.959 14.68 -22.25 1 86.56 50 ASP B O 1
ATOM 1740 N N . TYR B 1 51 ? -1.216 13.398 -22.5 1 83.19 51 TYR B N 1
ATOM 1741 C CA . TYR B 1 51 ? -0.301 14.227 -21.719 1 83.19 51 TYR B CA 1
ATOM 1742 C C . TYR B 1 51 ? -0.464 15.695 -22.078 1 83.19 51 TYR B C 1
ATOM 1744 O O . TYR B 1 51 ? -0.486 16.562 -21.188 1 83.19 51 TYR B O 1
ATOM 1752 N N . ASP B 1 52 ? -0.616 16 -23.312 1 85.12 52 ASP B N 1
ATOM 1753 C CA . ASP B 1 52 ? -0.675 17.391 -23.781 1 85.12 52 ASP B CA 1
ATOM 1754 C C . ASP B 1 52 ? -2 18.047 -23.391 1 85.12 52 ASP B C 1
ATOM 1756 O O . ASP B 1 52 ? -2.102 19.266 -23.344 1 85.12 52 ASP B O 1
ATOM 1760 N N . ASN B 1 53 ? -2.992 17.234 -23.078 1 87.56 53 ASN B N 1
ATOM 1761 C CA . ASN B 1 53 ? -4.32 17.781 -22.797 1 87.56 53 ASN B CA 1
ATOM 1762 C C . ASN B 1 53 ? -4.668 17.672 -21.312 1 87.56 53 ASN B C 1
ATOM 1764 O O . ASN B 1 53 ? -5.84 17.734 -20.953 1 87.56 53 ASN B O 1
ATOM 1768 N N . ILE B 1 54 ? -3.635 17.453 -20.625 1 90.56 54 ILE B N 1
ATOM 1769 C CA . ILE B 1 54 ? -3.857 17.516 -19.188 1 90.56 54 ILE B CA 1
ATOM 1770 C C . ILE B 1 54 ? -4.375 18.891 -18.797 1 90.56 54 ILE B C 1
ATOM 1772 O O . ILE B 1 54 ? -3.797 19.906 -19.188 1 90.56 54 ILE B O 1
ATOM 1776 N N . ASP B 1 55 ? -5.492 18.906 -18.031 1 92.5 55 ASP B N 1
ATOM 1777 C CA . ASP B 1 55 ? -6.16 20.156 -17.641 1 92.5 55 ASP B CA 1
ATOM 1778 C C . ASP B 1 55 ? -5.691 20.609 -16.266 1 92.5 55 ASP B C 1
ATOM 1780 O O . ASP B 1 55 ? -5.992 19.984 -15.25 1 92.5 55 ASP B O 1
ATOM 1784 N N . ILE B 1 56 ? -5 21.656 -16.203 1 92.5 56 ILE B N 1
ATOM 1785 C CA . ILE B 1 56 ? -4.547 22.25 -14.961 1 92.5 56 ILE B CA 1
ATOM 1786 C C . ILE B 1 56 ? -5.426 23.453 -14.609 1 92.5 56 ILE B C 1
ATOM 1788 O O . ILE B 1 56 ? -5.43 24.453 -15.328 1 92.5 56 ILE B O 1
ATOM 1792 N N . GLN B 1 57 ? -6.117 23.266 -13.555 1 89.12 57 GLN B N 1
ATOM 1793 C CA . GLN B 1 57 ? -6.996 24.344 -13.125 1 89.12 57 GLN B CA 1
ATOM 1794 C C . GLN B 1 57 ? -6.215 25.422 -12.383 1 89.12 57 GLN B C 1
ATOM 1796 O O . GLN B 1 57 ? -5.047 25.219 -12.031 1 89.12 57 GLN B O 1
ATOM 1801 N N . ARG B 1 58 ? -6.992 26.672 -12.172 1 85.12 58 ARG B N 1
ATOM 1802 C CA . ARG B 1 58 ? -6.344 27.797 -11.5 1 85.12 58 ARG B CA 1
ATOM 1803 C C . ARG B 1 58 ? -5.828 27.391 -10.125 1 85.12 58 ARG B C 1
ATOM 1805 O O . ARG B 1 58 ? -6.504 26.656 -9.391 1 85.12 58 ARG B O 1
ATOM 1812 N N . GLY B 1 59 ? -4.648 27.766 -9.992 1 85.12 59 GLY B N 1
ATOM 1813 C CA . GLY B 1 59 ? -3.994 27.469 -8.727 1 85.12 59 GLY B CA 1
ATOM 1814 C C . GLY B 1 59 ? -4.473 28.359 -7.59 1 85.12 59 GLY B C 1
ATOM 1815 O O . GLY B 1 59 ? -4.98 29.453 -7.82 1 85.12 59 GLY B O 1
ATOM 1816 N N . ARG B 1 60 ? -4.414 27.797 -6.438 1 83.25 60 ARG B N 1
ATOM 1817 C CA . ARG B 1 60 ? -4.668 28.547 -5.211 1 83.25 60 ARG B CA 1
ATOM 1818 C C . ARG B 1 60 ? -3.387 28.734 -4.406 1 83.25 60 ARG B C 1
ATOM 1820 O O . ARG B 1 60 ? -2.725 27.75 -4.055 1 83.25 60 ARG B O 1
ATOM 1827 N N . ILE B 1 61 ? -3.033 30 -4.27 1 80.44 61 ILE B N 1
ATOM 1828 C CA . ILE B 1 61 ? -1.813 30.266 -3.52 1 80.44 61 ILE B CA 1
ATOM 1829 C C . ILE B 1 61 ? -2.033 29.953 -2.041 1 80.44 61 ILE B C 1
ATOM 1831 O O . ILE B 1 61 ? -3.055 30.328 -1.463 1 80.44 61 ILE B O 1
ATOM 1835 N N . LEU B 1 62 ? -1.11 29.203 -1.645 1 67.5 62 LEU B N 1
ATOM 1836 C CA . LEU B 1 62 ? -1.159 28.844 -0.23 1 67.5 62 LEU B CA 1
ATOM 1837 C C . LEU B 1 62 ? -0.436 29.891 0.616 1 67.5 62 LEU B C 1
ATOM 1839 O O . LEU B 1 62 ? 0.686 30.297 0.293 1 67.5 62 LEU B O 1
ATOM 1843 N N . PRO B 1 63 ? -1.025 30.406 1.465 1 61.78 63 PRO B N 1
ATOM 1844 C CA . PRO B 1 63 ? -0.477 31.531 2.227 1 61.78 63 PRO B CA 1
ATOM 1845 C C . PRO B 1 63 ? 0.745 31.141 3.055 1 61.78 63 PRO B C 1
ATOM 1847 O O . PRO B 1 63 ? 1.556 32 3.408 1 61.78 63 PRO B O 1
ATOM 1850 N N . THR B 1 64 ? 0.951 30.016 3.199 1 54.81 64 THR B N 1
ATOM 1851 C CA . THR B 1 64 ? 1.976 29.547 4.117 1 54.81 64 THR B CA 1
ATOM 1852 C C . THR B 1 64 ? 3.371 29.797 3.559 1 54.81 64 THR B C 1
ATOM 1854 O O . THR B 1 64 ? 4.199 30.438 4.215 1 54.81 64 THR B O 1
ATOM 1857 N N . ASP B 1 65 ? 3.734 29.297 2.438 1 59.84 65 ASP B N 1
ATOM 1858 C CA . ASP B 1 65 ? 5.066 29.422 1.858 1 59.84 65 ASP B CA 1
ATOM 1859 C C . ASP B 1 65 ? 4.996 29.922 0.416 1 59.84 65 ASP B C 1
ATOM 1861 O O . ASP B 1 65 ? 5.996 29.891 -0.306 1 59.84 65 ASP B O 1
ATOM 1865 N N . GLY B 1 66 ? 3.941 30.359 0.205 1 70.12 66 GLY B N 1
ATOM 1866 C CA . GLY B 1 66 ? 3.805 30.875 -1.148 1 70.12 66 GLY B CA 1
ATOM 1867 C C . GLY B 1 66 ? 3.605 29.781 -2.184 1 70.12 66 GLY B C 1
ATOM 1868 O O . GLY B 1 66 ? 3.521 30.062 -3.381 1 70.12 66 GLY B O 1
ATOM 1869 N N . SER B 1 67 ? 3.533 28.578 -1.681 1 77.31 67 SER B N 1
ATOM 1870 C CA . SER B 1 67 ? 3.244 27.516 -2.641 1 77.31 67 SER B CA 1
ATOM 1871 C C . SER B 1 67 ? 1.834 27.641 -3.203 1 77.31 67 SER B C 1
ATOM 1873 O O . SER B 1 67 ? 1.005 28.375 -2.65 1 77.31 67 SER B O 1
ATOM 1875 N N . ALA B 1 68 ? 1.737 27.078 -4.336 1 85.38 68 ALA B N 1
ATOM 1876 C CA . ALA B 1 68 ? 0.422 27.078 -4.973 1 85.38 68 ALA B CA 1
ATOM 1877 C C . ALA B 1 68 ? -0.101 25.656 -5.137 1 85.38 68 ALA B C 1
ATOM 1879 O O . ALA B 1 68 ? 0.667 24.734 -5.422 1 85.38 68 ALA B O 1
ATOM 1880 N N . GLU B 1 69 ? -1.401 25.516 -4.852 1 86.69 69 GLU B N 1
ATOM 1881 C CA . GLU B 1 69 ? -2.07 24.234 -5.074 1 86.69 69 GLU B CA 1
ATOM 1882 C C . GLU B 1 69 ? -2.879 24.266 -6.371 1 86.69 69 GLU B C 1
ATOM 1884 O O . GLU B 1 69 ? -3.646 25.188 -6.613 1 86.69 69 GLU B O 1
ATOM 1889 N N . PHE B 1 70 ? -2.66 23.266 -7.168 1 90.06 70 PHE B N 1
ATOM 1890 C CA . PHE B 1 70 ? -3.342 23.141 -8.445 1 90.06 70 PHE B CA 1
ATOM 1891 C C . PHE B 1 70 ? -4.164 21.859 -8.508 1 90.06 70 PHE B C 1
ATOM 1893 O O . PHE B 1 70 ? -3.689 20.797 -8.094 1 90.06 70 PHE B O 1
ATOM 1900 N N . ASN B 1 71 ? -5.383 21.953 -8.961 1 91 71 ASN B N 1
ATOM 1901 C CA . ASN B 1 71 ? -6.145 20.766 -9.344 1 91 71 ASN B CA 1
ATOM 1902 C C . ASN B 1 71 ? -5.848 20.359 -10.781 1 91 71 ASN B C 1
ATOM 1904 O O . ASN B 1 71 ? -6.062 21.141 -11.719 1 91 71 ASN B O 1
ATOM 1908 N N . VAL B 1 72 ? -5.277 19.219 -10.867 1 92.38 72 VAL B N 1
ATOM 1909 C CA . VAL B 1 72 ? -4.879 18.734 -12.188 1 92.38 72 VAL B CA 1
ATOM 1910 C C . VAL B 1 72 ? -5.777 17.578 -12.602 1 92.38 72 VAL B C 1
ATOM 1912 O O . VAL B 1 72 ? -5.832 16.547 -11.914 1 92.38 72 VAL B O 1
ATOM 1915 N N . LYS B 1 73 ? -6.449 17.734 -13.727 1 93.62 73 LYS B N 1
ATOM 1916 C CA . LYS B 1 73 ? -7.324 16.703 -14.266 1 93.62 73 LYS B CA 1
ATOM 1917 C C . LYS B 1 73 ? -6.633 15.922 -15.383 1 93.62 73 LYS B C 1
ATOM 1919 O O . LYS B 1 73 ? -5.969 16.516 -16.234 1 93.62 73 LYS B O 1
ATOM 1924 N N . TYR B 1 74 ? -6.773 14.617 -15.344 1 90.62 74 TYR B N 1
ATOM 1925 C CA . TYR B 1 74 ? -6.086 13.773 -16.312 1 90.62 74 TYR B CA 1
ATOM 1926 C C . TYR B 1 74 ? -6.879 12.5 -16.594 1 90.62 74 TYR B C 1
ATOM 1928 O O . TYR B 1 74 ? -7.77 12.133 -15.812 1 90.62 74 TYR B O 1
ATOM 1936 N N . ARG B 1 75 ? -6.621 11.938 -17.766 1 89.25 75 ARG B N 1
ATOM 1937 C CA . ARG B 1 75 ? -7.137 10.625 -18.125 1 89.25 75 ARG B CA 1
ATOM 1938 C C . ARG B 1 75 ? -6.055 9.555 -18 1 89.25 75 ARG B C 1
ATOM 1940 O O . ARG B 1 75 ? -4.898 9.789 -18.344 1 89.25 75 ARG B O 1
ATOM 1947 N N . ALA B 1 76 ? -6.457 8.484 -17.438 1 88.12 76 ALA B N 1
ATOM 1948 C CA . ALA B 1 76 ? -5.469 7.43 -17.234 1 88.12 76 ALA B CA 1
ATOM 1949 C C . ALA B 1 76 ? -6.031 6.07 -17.656 1 88.12 76 ALA B C 1
ATOM 1951 O O . ALA B 1 76 ? -7.246 5.852 -17.594 1 88.12 76 ALA B O 1
ATOM 1952 N N . VAL B 1 77 ? -5.184 5.215 -18.188 1 83.31 77 VAL B N 1
ATOM 1953 C CA . VAL B 1 77 ? -5.492 3.793 -18.312 1 83.31 77 VAL B CA 1
ATOM 1954 C C . VAL B 1 77 ? -5.301 3.098 -16.969 1 83.31 77 VAL B C 1
ATOM 1956 O O . VAL B 1 77 ? -4.234 3.188 -16.359 1 83.31 77 VAL B O 1
ATOM 1959 N N . VAL B 1 78 ? -6.316 2.537 -16.469 1 87.12 78 VAL B N 1
ATOM 1960 C CA . VAL B 1 78 ? -6.25 1.863 -15.18 1 87.12 78 VAL B CA 1
ATOM 1961 C C . VAL B 1 78 ? -6.477 0.365 -15.359 1 87.12 78 VAL B C 1
ATOM 1963 O O . VAL B 1 78 ? -7.129 -0.056 -16.328 1 87.12 78 VAL B O 1
ATOM 1966 N N . PHE B 1 79 ? -5.715 -0.424 -14.578 1 85.56 79 PHE B N 1
ATOM 1967 C CA . PHE B 1 79 ? -5.906 -1.867 -14.492 1 85.56 79 PHE B CA 1
ATOM 1968 C C . PHE B 1 79 ? -6.555 -2.248 -13.164 1 85.56 79 PHE B C 1
ATOM 1970 O O . PHE B 1 79 ? -5.98 -2.023 -12.094 1 85.56 79 PHE B O 1
ATOM 1977 N N . LYS B 1 80 ? -7.758 -2.703 -13.234 1 83.56 80 LYS B N 1
ATOM 1978 C CA . LYS B 1 80 ? -8.484 -3.15 -12.055 1 83.56 80 LYS B CA 1
ATOM 1979 C C . LYS B 1 80 ? -9.07 -4.547 -12.258 1 83.56 80 LYS B C 1
ATOM 1981 O O . LYS B 1 80 ? -10.055 -4.711 -12.977 1 83.56 80 LYS B O 1
ATOM 1986 N N . PRO B 1 81 ? -8.398 -5.488 -11.57 1 84.88 81 PRO B N 1
ATOM 1987 C CA . PRO B 1 81 ? -8.93 -6.844 -11.727 1 84.88 81 PRO B CA 1
ATOM 1988 C C . PRO B 1 81 ? -10.266 -7.039 -11.008 1 84.88 81 PRO B C 1
ATOM 1990 O O . PRO B 1 81 ? -10.562 -6.332 -10.047 1 84.88 81 PRO B O 1
ATOM 1993 N N . PHE B 1 82 ? -11.109 -7.895 -11.578 1 84.19 82 PHE B N 1
ATOM 1994 C CA . PHE B 1 82 ? -12.359 -8.25 -10.914 1 84.19 82 PHE B CA 1
ATOM 1995 C C . PHE B 1 82 ? -12.594 -9.75 -10.953 1 84.19 82 PHE B C 1
ATOM 1997 O O . PHE B 1 82 ? -12.094 -10.438 -11.852 1 84.19 82 PHE B O 1
ATOM 2004 N N . LYS B 1 83 ? -13.336 -10.164 -9.953 1 86 83 LYS B N 1
ATOM 2005 C CA . LYS B 1 83 ? -13.656 -11.586 -9.844 1 86 83 LYS B CA 1
ATOM 2006 C C . LYS B 1 83 ? -14.344 -12.086 -11.102 1 86 83 LYS B C 1
ATOM 2008 O O . LYS B 1 83 ? -15.25 -11.438 -11.633 1 86 83 LYS B O 1
ATOM 2013 N N . GLY B 1 84 ? -13.977 -13.219 -11.617 1 89.94 84 GLY B N 1
ATOM 2014 C CA . GLY B 1 84 ? -14.594 -13.883 -12.758 1 89.94 84 GLY B CA 1
ATOM 2015 C C . GLY B 1 84 ? -13.93 -13.531 -14.078 1 89.94 84 GLY B C 1
ATOM 2016 O O . GLY B 1 84 ? -14.242 -14.125 -15.109 1 89.94 84 GLY B O 1
ATOM 2017 N N . GLU B 1 85 ? -13.148 -12.578 -14.031 1 92.69 85 GLU B N 1
ATOM 2018 C CA . GLU B 1 85 ? -12.453 -12.18 -15.242 1 92.69 85 GLU B CA 1
ATOM 2019 C C . GLU B 1 85 ? -11.445 -13.234 -15.68 1 92.69 85 GLU B C 1
ATOM 2021 O O . GLU B 1 85 ? -10.742 -13.812 -14.852 1 92.69 85 GLU B O 1
ATOM 2026 N N . VAL B 1 86 ? -11.422 -13.547 -16.969 1 93 86 VAL B N 1
ATOM 2027 C CA . VAL B 1 86 ? -10.391 -14.406 -17.547 1 93 86 VAL B CA 1
ATOM 2028 C C . VAL B 1 86 ? -9.281 -13.555 -18.156 1 93 86 VAL B C 1
ATOM 2030 O O . VAL B 1 86 ? -9.547 -12.648 -18.938 1 93 86 VAL B O 1
ATOM 2033 N N . VAL B 1 87 ? -8.078 -13.805 -17.688 1 92.31 87 VAL B N 1
ATOM 2034 C CA . VAL B 1 87 ? -6.941 -13 -18.125 1 92.31 87 VAL B CA 1
ATOM 2035 C C . VAL B 1 87 ? -5.797 -13.914 -18.562 1 92.31 87 VAL B C 1
ATOM 2037 O O . VAL B 1 87 ? -5.715 -15.07 -18.141 1 92.31 87 VAL B O 1
ATOM 2040 N N . ASP B 1 88 ? -4.945 -13.367 -19.469 1 92.31 88 ASP B N 1
ATOM 2041 C CA . ASP B 1 88 ? -3.734 -14.062 -19.891 1 92.31 88 ASP B CA 1
ATOM 2042 C C . ASP B 1 88 ? -2.496 -13.461 -19.234 1 92.31 88 ASP B C 1
ATOM 2044 O O . ASP B 1 88 ? -2.422 -12.25 -19.031 1 92.31 88 ASP B O 1
ATOM 2048 N N . GLY B 1 89 ? -1.591 -14.297 -18.859 1 92.12 89 GLY B N 1
ATOM 2049 C CA . GLY B 1 89 ? -0.335 -13.859 -18.266 1 92.12 89 GLY B CA 1
ATOM 2050 C C . GLY B 1 89 ? 0.783 -14.867 -18.422 1 92.12 89 GLY B C 1
ATOM 2051 O O . GLY B 1 89 ? 0.667 -15.812 -19.219 1 92.12 89 GLY B O 1
ATOM 2052 N N . THR B 1 90 ? 1.91 -14.5 -17.797 1 91.06 90 THR B N 1
ATOM 2053 C CA . THR B 1 90 ? 3.09 -15.359 -17.859 1 91.06 90 THR B CA 1
ATOM 2054 C C . THR B 1 90 ? 3.512 -15.812 -16.469 1 91.06 90 THR B C 1
ATOM 2056 O O . THR B 1 90 ? 3.512 -15.023 -15.523 1 91.06 90 THR B O 1
ATOM 2059 N N . VAL B 1 91 ? 3.908 -17.062 -16.391 1 93.19 91 VAL B N 1
ATOM 2060 C CA . VAL B 1 91 ? 4.336 -17.609 -15.117 1 93.19 91 VAL B CA 1
ATOM 2061 C C . VAL B 1 91 ? 5.676 -16.984 -14.711 1 93.19 91 VAL B C 1
ATOM 2063 O O . VAL B 1 91 ? 6.621 -16.969 -15.5 1 93.19 91 VAL B O 1
ATOM 2066 N N . VAL B 1 92 ? 5.742 -16.453 -13.5 1 87 92 VAL B N 1
ATOM 2067 C CA . VAL B 1 92 ? 6.969 -15.797 -13.062 1 87 92 VAL B CA 1
ATOM 2068 C C . VAL B 1 92 ? 7.551 -16.547 -11.859 1 87 92 VAL B C 1
ATOM 2070 O O . VAL B 1 92 ? 8.703 -16.312 -11.477 1 87 92 VAL B O 1
ATOM 2073 N N . SER B 1 93 ? 6.758 -17.375 -11.312 1 88.06 93 SER B N 1
ATOM 2074 C CA . SER B 1 93 ? 7.223 -18.219 -10.219 1 88.06 93 SER B CA 1
ATOM 2075 C C . SER B 1 93 ? 6.441 -19.531 -10.164 1 88.06 93 SER B C 1
ATOM 2077 O O . SER B 1 93 ? 5.254 -19.562 -10.492 1 88.06 93 SER B O 1
ATOM 2079 N N . CYS B 1 94 ? 7.129 -20.547 -9.836 1 88.62 94 CYS B N 1
ATOM 2080 C CA . CYS B 1 94 ? 6.539 -21.875 -9.742 1 88.62 94 CYS B CA 1
ATOM 2081 C C . CYS B 1 94 ? 7.07 -22.625 -8.523 1 88.62 94 CYS B C 1
ATOM 2083 O O . CYS B 1 94 ? 8.281 -22.797 -8.375 1 88.62 94 CYS B O 1
ATOM 2085 N N . SER B 1 95 ? 6.113 -22.969 -7.684 1 84.25 95 SER B N 1
ATOM 2086 C CA . SER B 1 95 ? 6.461 -23.672 -6.457 1 84.25 95 SER B CA 1
ATOM 2087 C C . SER B 1 95 ? 5.477 -24.797 -6.172 1 84.25 95 SER B C 1
ATOM 2089 O O . SER B 1 95 ? 4.527 -25.016 -6.934 1 84.25 95 SER B O 1
ATOM 2091 N N . GLN B 1 96 ? 5.723 -25.484 -5.133 1 83.94 96 GLN B N 1
ATOM 2092 C CA . GLN B 1 96 ? 4.844 -26.609 -4.777 1 83.94 96 GLN B CA 1
ATOM 2093 C C . GLN B 1 96 ? 3.471 -26.094 -4.344 1 83.94 96 GLN B C 1
ATOM 2095 O O . GLN B 1 96 ? 2.486 -26.844 -4.402 1 83.94 96 GLN B O 1
ATOM 2100 N N . HIS B 1 97 ? 3.396 -24.938 -3.916 1 85 97 HIS B N 1
ATOM 2101 C CA . HIS B 1 97 ? 2.143 -24.375 -3.432 1 85 97 HIS B CA 1
ATOM 2102 C C . HIS B 1 97 ? 1.304 -23.828 -4.582 1 85 97 HIS B C 1
ATOM 2104 O O . HIS B 1 97 ? 0.104 -23.594 -4.422 1 85 97 HIS B O 1
ATOM 2110 N N . GLY B 1 98 ? 1.927 -23.641 -5.648 1 90.94 98 GLY B N 1
ATOM 2111 C CA . GLY B 1 98 ? 1.29 -23.047 -6.812 1 90.94 98 GLY B CA 1
ATOM 2112 C C . GLY B 1 98 ? 2.236 -22.203 -7.645 1 90.94 98 GLY B C 1
ATOM 2113 O O . GLY B 1 98 ? 3.457 -22.281 -7.492 1 90.94 98 GLY B O 1
ATOM 2114 N N . PHE B 1 99 ? 1.686 -21.578 -8.57 1 92.69 99 PHE B N 1
ATOM 2115 C CA . PHE B 1 99 ? 2.508 -20.719 -9.414 1 92.69 99 PHE B CA 1
ATOM 2116 C C . PHE B 1 99 ? 1.888 -19.328 -9.539 1 92.69 99 PHE B C 1
ATOM 2118 O O . PHE B 1 99 ? 0.694 -19.156 -9.281 1 92.69 99 PHE B O 1
ATOM 2125 N N . GLU B 1 100 ? 2.746 -18.406 -9.812 1 92.69 100 GLU B N 1
ATOM 2126 C CA . GLU B 1 100 ? 2.322 -17.016 -9.969 1 92.69 100 GLU B CA 1
ATOM 2127 C C . GLU B 1 100 ? 2.35 -16.594 -11.438 1 92.69 100 GLU B C 1
ATOM 2129 O O . GLU B 1 100 ? 3.297 -16.906 -12.164 1 92.69 100 GLU B O 1
ATOM 2134 N N . VAL B 1 101 ? 1.31 -15.945 -11.789 1 92.62 101 VAL B N 1
ATOM 2135 C CA . VAL B 1 101 ? 1.161 -15.445 -13.148 1 92.62 101 VAL B CA 1
ATOM 2136 C C . VAL B 1 101 ? 1.206 -13.914 -13.148 1 92.62 101 VAL B C 1
ATOM 2138 O O . VAL B 1 101 ? 0.433 -13.266 -12.438 1 92.62 101 VAL B O 1
ATOM 2141 N N . GLN B 1 102 ? 2.178 -13.398 -13.891 1 87.56 102 GLN B N 1
ATOM 2142 C CA . GLN B 1 102 ? 2.221 -11.953 -14.078 1 87.56 102 GLN B CA 1
ATOM 2143 C C . GLN B 1 102 ? 1.165 -11.492 -15.078 1 87.56 102 GLN B C 1
ATOM 2145 O O . GLN B 1 102 ? 1.193 -11.891 -16.25 1 87.56 102 GLN B O 1
ATOM 2150 N N . VAL B 1 103 ? 0.262 -10.734 -14.672 1 88 103 VAL B N 1
ATOM 2151 C CA . VAL B 1 103 ? -0.779 -10.133 -15.492 1 88 103 VAL B CA 1
ATOM 2152 C C . VAL B 1 103 ? -0.726 -8.609 -15.359 1 88 103 VAL B C 1
ATOM 2154 O O . VAL B 1 103 ? -1.249 -8.047 -14.398 1 88 103 VAL B O 1
ATOM 2157 N N . GLY B 1 104 ? -0.207 -8.023 -16.453 1 80 104 GLY B N 1
ATOM 2158 C CA . GLY B 1 104 ? 0.026 -6.594 -16.281 1 80 104 GLY B CA 1
ATOM 2159 C C . GLY B 1 104 ? 0.851 -6.266 -15.047 1 80 104 GLY B C 1
ATOM 2160 O O . GLY B 1 104 ? 1.937 -6.82 -14.859 1 80 104 GLY B O 1
ATOM 2161 N N . PRO B 1 105 ? 0.336 -5.297 -14.25 1 80.81 105 PRO B N 1
ATOM 2162 C CA . PRO B 1 105 ? 1.068 -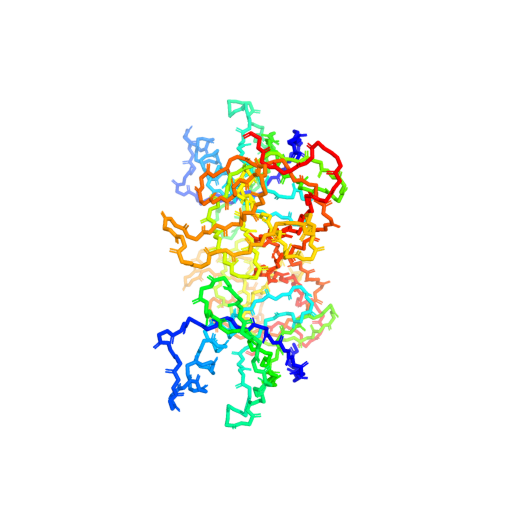4.914 -13.039 1 80.81 105 PRO B CA 1
ATOM 2163 C C . PRO B 1 105 ? 0.804 -5.852 -11.867 1 80.81 105 PRO B C 1
ATOM 2165 O O . PRO B 1 105 ? 1.378 -5.68 -10.789 1 80.81 105 PRO B O 1
ATOM 2168 N N . MET B 1 106 ? -0.055 -6.738 -12.047 1 83.25 106 MET B N 1
ATOM 2169 C CA . MET B 1 106 ? -0.509 -7.586 -10.953 1 83.25 106 MET B CA 1
ATOM 2170 C C . MET B 1 106 ? -0.021 -9.016 -11.133 1 83.25 106 MET B C 1
ATOM 2172 O O . MET B 1 106 ? 0.263 -9.445 -12.25 1 83.25 106 MET B O 1
ATOM 2176 N N . LYS B 1 107 ? 0.051 -9.727 -9.922 1 84.44 107 LYS B N 1
ATOM 2177 C CA . LYS B 1 107 ? 0.296 -11.172 -9.969 1 84.44 107 LYS B CA 1
ATOM 2178 C C . LYS B 1 107 ? -0.941 -11.953 -9.531 1 84.44 107 LYS B C 1
ATOM 2180 O O . LYS B 1 107 ? -1.644 -11.539 -8.602 1 84.44 107 LYS B O 1
ATOM 2185 N N . VAL B 1 108 ? -1.193 -12.914 -10.195 1 91.75 108 VAL B N 1
ATOM 2186 C CA . VAL B 1 108 ? -2.254 -13.859 -9.852 1 91.75 108 VAL B CA 1
ATOM 2187 C C . VAL B 1 108 ? -1.646 -15.172 -9.375 1 91.75 108 VAL B C 1
ATOM 2189 O O . VAL B 1 108 ? -0.837 -15.781 -10.078 1 91.75 108 VAL B O 1
ATOM 2192 N N . PHE B 1 109 ? -2.045 -15.508 -8.234 1 91.75 109 PHE B N 1
ATOM 2193 C CA . PHE B 1 109 ? -1.569 -16.781 -7.688 1 91.75 109 PHE B CA 1
ATOM 2194 C C . PHE B 1 109 ? -2.57 -17.891 -7.961 1 91.75 109 PHE B C 1
ATOM 2196 O O . PHE B 1 109 ? -3.76 -17.75 -7.668 1 91.75 109 PHE B O 1
ATOM 2203 N N . VAL B 1 110 ? -2.09 -18.969 -8.523 1 94.5 110 VAL B N 1
ATOM 2204 C CA . VAL B 1 110 ? -2.883 -20.172 -8.75 1 94.5 110 VAL B CA 1
ATOM 2205 C C . VAL B 1 110 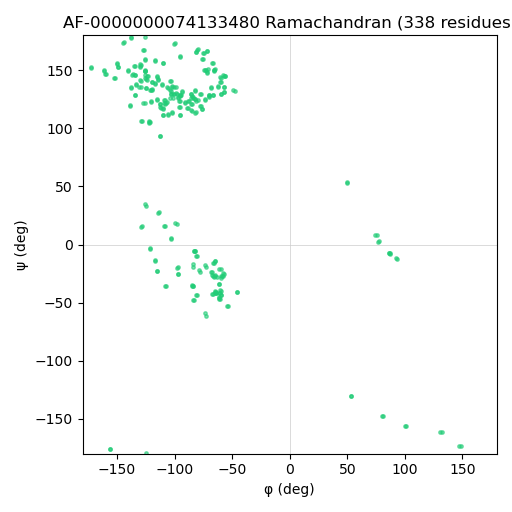? -2.404 -21.281 -7.824 1 94.5 110 VAL B C 1
ATOM 2207 O O . VAL B 1 110 ? -1.31 -21.828 -8 1 94.5 110 VAL B O 1
ATOM 2210 N N . THR B 1 111 ? -3.27 -21.562 -6.926 1 88.31 111 THR B N 1
ATOM 2211 C CA . THR B 1 111 ? -2.914 -22.625 -5.98 1 88.31 111 THR B CA 1
ATOM 2212 C C . THR B 1 111 ? -3.17 -24 -6.586 1 88.31 111 THR B C 1
ATOM 2214 O O . THR B 1 111 ? -3.863 -24.109 -7.598 1 88.31 111 THR B O 1
ATOM 2217 N N . LYS B 1 112 ? -2.617 -24.953 -5.922 1 85.69 112 LYS B N 1
ATOM 2218 C CA . LYS B 1 112 ? -2.77 -26.328 -6.387 1 85.69 112 LYS B CA 1
ATOM 2219 C C . LYS B 1 112 ? -4.238 -26.734 -6.434 1 85.69 112 LYS B C 1
ATOM 2221 O O . LYS B 1 112 ? -4.652 -27.5 -7.305 1 85.69 112 LYS B O 1
ATOM 2226 N N . HIS B 1 113 ? -5.055 -26.156 -5.594 1 85.5 113 HIS B N 1
ATOM 2227 C CA . HIS B 1 113 ? -6.461 -26.531 -5.473 1 85.5 113 HIS B CA 1
ATOM 2228 C C . HIS B 1 113 ? -7.297 -25.891 -6.578 1 85.5 113 HIS B C 1
ATOM 2230 O O . HIS B 1 113 ? -8.469 -26.234 -6.75 1 85.5 113 HIS B O 1
ATOM 2236 N N . LEU B 1 114 ? -6.684 -24.984 -7.289 1 89.25 114 LEU B N 1
ATOM 2237 C CA . LEU B 1 114 ? -7.406 -24.297 -8.352 1 89.25 114 LEU B CA 1
ATOM 2238 C C . LEU B 1 114 ? -6.836 -24.641 -9.719 1 89.25 114 LEU B C 1
ATOM 2240 O O . LEU B 1 114 ? -6.949 -23.859 -10.664 1 89.25 114 LEU B O 1
ATOM 2244 N N . MET B 1 115 ? -6.27 -25.844 -9.75 1 93.44 115 MET B N 1
ATOM 2245 C CA . MET B 1 115 ? -5.746 -26.453 -10.977 1 93.44 115 MET B CA 1
ATOM 2246 C C . MET B 1 115 ? -6.504 -27.719 -11.328 1 93.44 115 MET B C 1
ATOM 2248 O O . MET B 1 115 ? -7.113 -28.344 -10.461 1 93.44 115 MET B O 1
ATOM 2252 N N . PRO B 1 116 ? -6.363 -28 -12.648 1 93.5 116 PRO B N 1
ATOM 2253 C CA . PRO B 1 116 ? -6.852 -29.344 -12.969 1 93.5 116 PRO B CA 1
ATOM 2254 C C . PRO B 1 116 ? -6.176 -30.438 -12.141 1 93.5 116 PRO B C 1
ATOM 2256 O O . PRO B 1 116 ? -4.977 -30.344 -11.859 1 93.5 116 PRO B O 1
ATOM 2259 N N . GLN B 1 117 ? -6.887 -31.469 -11.789 1 90.69 117 GLN B N 1
ATOM 2260 C CA . GLN B 1 117 ? -6.43 -32.5 -10.859 1 90.69 117 GLN B CA 1
ATOM 2261 C C . GLN B 1 117 ? -5.238 -33.281 -11.438 1 90.69 117 GLN B C 1
ATOM 2263 O O . GLN B 1 117 ? -4.426 -33.812 -10.688 1 90.69 117 GLN B O 1
ATOM 2268 N N . ASP B 1 118 ? -5.152 -33.344 -12.742 1 94.31 118 ASP B N 1
ATOM 2269 C CA . ASP B 1 118 ? -4.113 -34.156 -13.359 1 94.31 118 ASP B CA 1
ATOM 2270 C C . ASP B 1 118 ? -2.789 -33.406 -13.438 1 94.31 118 ASP B C 1
ATOM 2272 O O . ASP B 1 118 ? -1.773 -33.969 -13.852 1 94.31 118 ASP B O 1
ATOM 2276 N N . LEU B 1 119 ? -2.756 -32.156 -13.07 1 94.56 119 LEU B N 1
ATOM 2277 C CA . LEU B 1 119 ? -1.514 -31.391 -13.023 1 94.56 119 LEU B CA 1
ATOM 2278 C C . LEU B 1 119 ? -0.77 -31.656 -11.719 1 94.56 119 LEU B C 1
ATOM 2280 O O . LEU B 1 119 ? -1.326 -31.469 -10.633 1 94.56 119 LEU B O 1
ATOM 2284 N N . THR B 1 120 ? 0.443 -32.062 -11.781 1 94.19 120 THR B N 1
ATOM 2285 C CA . THR B 1 120 ? 1.244 -32.406 -10.609 1 94.19 120 THR B CA 1
ATOM 2286 C C . THR B 1 120 ? 2.553 -31.625 -10.609 1 94.19 120 THR B C 1
ATOM 2288 O O . THR B 1 120 ? 3.188 -31.453 -11.656 1 94.19 120 THR B O 1
ATOM 2291 N N . PHE B 1 121 ? 2.961 -31.25 -9.453 1 93.94 121 PHE B N 1
ATOM 2292 C CA . PHE B 1 121 ? 4.191 -30.484 -9.32 1 93.94 121 PHE B CA 1
ATOM 2293 C C . PHE B 1 121 ? 5.414 -31.391 -9.461 1 93.94 121 PHE B C 1
ATOM 2295 O O . PHE B 1 121 ? 5.484 -32.438 -8.836 1 93.94 121 PHE B O 1
ATOM 2302 N N . ASN B 1 122 ? 6.332 -31 -10.297 1 93.56 122 ASN B N 1
ATOM 2303 C CA . ASN B 1 122 ? 7.621 -31.656 -10.477 1 93.56 122 ASN B CA 1
ATOM 2304 C C . ASN B 1 122 ? 8.773 -30.781 -10 1 93.56 122 ASN B C 1
ATOM 2306 O O . ASN B 1 122 ? 9.266 -29.938 -10.75 1 93.56 122 ASN B O 1
ATOM 2310 N N . ALA B 1 123 ? 9.148 -30.969 -8.805 1 84.69 123 ALA B N 1
ATOM 2311 C CA . ALA B 1 123 ? 10.227 -30.172 -8.211 1 84.69 123 ALA B CA 1
ATOM 2312 C C . ALA B 1 123 ? 11.562 -30.484 -8.875 1 84.69 123 ALA B C 1
ATOM 2314 O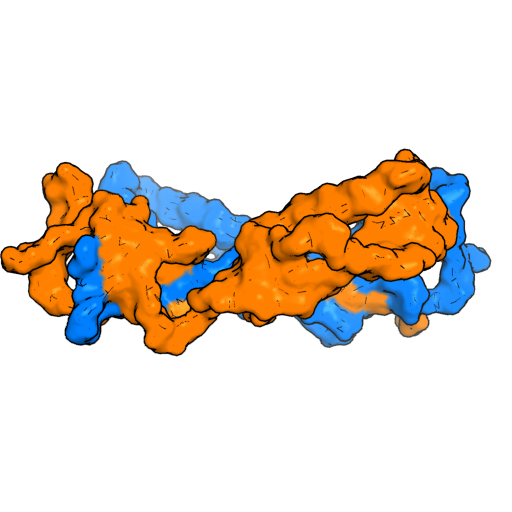 O . ALA B 1 123 ? 12.484 -29.656 -8.836 1 84.69 123 ALA B O 1
ATOM 2315 N N . GLY B 1 124 ? 11.68 -31.672 -9.414 1 84.06 124 GLY B N 1
ATOM 2316 C CA . GLY B 1 124 ? 12.93 -32.125 -10 1 84.06 124 GLY B CA 1
ATOM 2317 C C . GLY B 1 124 ? 13.18 -31.562 -11.383 1 84.06 124 GLY B C 1
ATOM 2318 O O . GLY B 1 124 ? 14.305 -31.625 -11.891 1 84.06 124 GLY B O 1
ATOM 2319 N N . SER B 1 125 ? 12.141 -31.188 -11.953 1 84.69 125 SER B N 1
ATOM 2320 C CA . SER B 1 125 ? 12.336 -30.547 -13.258 1 84.69 125 SER B CA 1
ATOM 2321 C C . SER B 1 125 ? 13.086 -29.219 -13.117 1 84.69 125 SER B C 1
ATOM 2323 O O . SER B 1 125 ? 13.117 -28.641 -12.039 1 84.69 125 SER B O 1
ATOM 2325 N N . ASN B 1 126 ? 13.836 -28.891 -14.141 1 83.12 126 ASN B N 1
ATOM 2326 C CA . ASN B 1 126 ? 14.57 -27.625 -14.18 1 83.12 126 ASN B CA 1
ATOM 2327 C C . ASN B 1 126 ? 14.172 -26.781 -15.383 1 83.12 126 ASN B C 1
ATOM 2329 O O . ASN B 1 126 ? 14.57 -27.078 -16.516 1 83.12 126 ASN B O 1
ATOM 2333 N N . PRO B 1 127 ? 13.43 -25.797 -15 1 85.81 127 PRO B N 1
ATOM 2334 C CA . PRO B 1 127 ? 12.852 -25.281 -13.75 1 85.81 127 PRO B CA 1
ATOM 2335 C C . PRO B 1 127 ? 11.711 -26.156 -13.234 1 85.81 127 PRO B C 1
ATOM 2337 O O . PRO B 1 127 ? 11.18 -26.984 -13.977 1 85.81 127 PRO B O 1
ATOM 2340 N N . PRO B 1 128 ? 11.367 -25.875 -11.984 1 87.31 128 PRO B N 1
ATOM 2341 C CA . PRO B 1 128 ? 10.188 -26.578 -11.469 1 87.31 128 PRO B CA 1
ATOM 2342 C C . PRO B 1 128 ? 8.938 -26.328 -12.32 1 87.31 128 PRO B C 1
ATOM 2344 O O . PRO B 1 128 ? 8.797 -25.25 -12.914 1 87.31 128 PRO B O 1
ATOM 2347 N N . SER B 1 129 ? 8.133 -27.391 -12.367 1 95.25 129 SER B N 1
ATOM 2348 C CA . SER B 1 129 ? 6.98 -27.281 -13.258 1 95.25 129 SER B CA 1
ATOM 2349 C C . SER B 1 129 ? 5.797 -28.094 -12.734 1 95.25 129 SER B C 1
ATOM 2351 O O . SER B 1 129 ? 5.965 -28.969 -11.898 1 95.25 129 SER B O 1
ATOM 2353 N N . TYR B 1 130 ? 4.664 -27.609 -13.125 1 95.44 130 TYR B N 1
ATOM 2354 C CA . TYR B 1 130 ? 3.469 -28.438 -13.047 1 95.44 130 TYR B CA 1
ATOM 2355 C C . TYR B 1 130 ? 3.219 -29.156 -14.367 1 95.44 130 TYR B C 1
ATOM 2357 O O . TYR B 1 130 ? 3.24 -28.531 -15.438 1 95.44 130 TYR B O 1
ATOM 2365 N N . GLN B 1 131 ? 2.967 -30.5 -14.188 1 95.94 131 GLN B N 1
ATOM 2366 C CA . GLN B 1 131 ? 2.916 -31.297 -15.414 1 95.94 131 GLN B CA 1
ATOM 2367 C C . GLN B 1 131 ? 1.707 -32.219 -15.414 1 95.94 131 GLN B C 1
ATOM 2369 O O . GLN B 1 131 ? 1.311 -32.75 -14.367 1 95.94 131 GLN B O 1
ATOM 2374 N N . SER B 1 132 ? 1.088 -32.281 -16.547 1 94.44 132 SER B N 1
ATOM 2375 C CA . SER B 1 132 ? 0.131 -33.344 -16.906 1 94.44 132 SER B CA 1
ATOM 2376 C C . SER B 1 132 ? 0.528 -34.031 -18.203 1 94.44 132 SER B C 1
ATOM 2378 O O . SER B 1 132 ? 1.615 -33.781 -18.734 1 94.44 132 SER B O 1
ATOM 2380 N N . SER B 1 133 ? -0.269 -35 -18.641 1 92.44 133 SER B N 1
ATOM 2381 C CA . SER B 1 133 ? 0.005 -35.688 -19.906 1 92.44 133 SER B CA 1
ATOM 2382 C C . SER B 1 133 ? -0.033 -34.719 -21.078 1 92.44 133 SER B C 1
ATOM 2384 O O . SER B 1 133 ? 0.629 -34.938 -22.094 1 92.44 133 SER B O 1
ATOM 2386 N N . GLU B 1 134 ? -0.668 -33.625 -20.922 1 89.88 134 GLU B N 1
ATOM 2387 C CA . GLU B 1 134 ? -0.935 -32.75 -22.047 1 89.88 134 GLU B CA 1
ATOM 2388 C C . GLU B 1 134 ? -0.213 -31.406 -21.875 1 89.88 134 GLU B C 1
ATOM 2390 O O . GLU B 1 134 ? 0.113 -30.75 -22.875 1 89.88 134 GLU B O 1
ATOM 2395 N N . ASP B 1 135 ? 0.088 -31.109 -20.641 1 90.81 135 ASP B N 1
ATOM 2396 C CA . ASP B 1 135 ? 0.536 -29.734 -20.422 1 90.81 135 ASP B CA 1
ATOM 2397 C C . ASP B 1 135 ? 1.75 -29.703 -19.484 1 90.81 135 ASP B C 1
ATOM 2399 O O . ASP B 1 135 ? 1.914 -30.578 -18.641 1 90.81 135 ASP B O 1
ATOM 2403 N N . VAL B 1 136 ? 2.598 -28.781 -19.734 1 94.56 136 VAL B N 1
ATOM 2404 C CA . VAL B 1 136 ? 3.682 -28.422 -18.812 1 94.56 136 VAL B CA 1
ATOM 2405 C C . VAL B 1 136 ? 3.633 -26.938 -18.516 1 94.56 136 VAL B C 1
ATOM 2407 O O . VAL B 1 136 ? 3.635 -26.109 -19.422 1 94.56 136 VAL B O 1
ATOM 2410 N N . ILE B 1 137 ? 3.512 -26.641 -17.281 1 96.5 137 ILE B N 1
ATOM 2411 C CA . ILE B 1 137 ? 3.484 -25.25 -16.844 1 96.5 137 ILE B CA 1
ATOM 2412 C C . ILE B 1 137 ? 4.742 -24.938 -16.047 1 96.5 137 ILE B C 1
ATOM 2414 O O . ILE B 1 137 ? 4.992 -25.562 -15.008 1 96.5 137 ILE B O 1
ATOM 2418 N N . THR B 1 138 ? 5.484 -24.062 -16.547 1 92.81 138 THR B N 1
ATOM 2419 C CA . THR B 1 138 ? 6.723 -23.641 -15.906 1 92.81 138 THR B CA 1
ATOM 2420 C C . THR B 1 138 ? 6.965 -22.141 -16.125 1 92.81 138 THR B C 1
ATOM 2422 O O . THR B 1 138 ? 6.172 -21.469 -16.781 1 92.81 138 THR B O 1
ATOM 2425 N N . ILE B 1 139 ? 8.039 -21.609 -15.43 1 86.56 139 ILE B N 1
ATOM 2426 C CA . ILE B 1 139 ? 8.367 -20.203 -15.578 1 86.56 139 ILE B CA 1
ATOM 2427 C C . ILE B 1 139 ? 8.391 -19.828 -17.062 1 86.56 139 ILE B C 1
ATOM 2429 O O . ILE B 1 139 ? 8.922 -20.578 -17.891 1 86.56 139 ILE B O 1
ATOM 2433 N N . LYS B 1 140 ? 7.781 -18.797 -17.406 1 84.94 140 LYS B N 1
ATOM 2434 C CA . LYS B 1 140 ? 7.715 -18.219 -18.75 1 84.94 140 LYS B CA 1
ATOM 2435 C C . LYS B 1 140 ? 6.586 -18.828 -19.562 1 84.94 140 LYS B C 1
ATOM 2437 O O . LYS B 1 140 ? 6.285 -18.375 -20.672 1 84.94 140 LYS B O 1
ATOM 2442 N N . SER B 1 141 ? 5.926 -19.875 -19.031 1 92.94 141 SER B N 1
ATOM 2443 C CA . SER B 1 141 ? 4.73 -20.391 -19.703 1 92.94 141 SER B CA 1
ATOM 2444 C C . SER B 1 141 ? 3.648 -19.312 -19.797 1 92.94 141 SER B C 1
ATOM 2446 O O . SER B 1 141 ? 3.441 -18.547 -18.859 1 92.94 141 SER B O 1
ATOM 2448 N N . ARG B 1 142 ? 2.953 -19.266 -20.953 1 91.94 142 ARG B N 1
ATOM 2449 C CA . ARG B 1 142 ? 1.78 -18.406 -21.094 1 91.94 142 ARG B CA 1
ATOM 2450 C C . ARG B 1 142 ? 0.526 -19.109 -20.594 1 91.94 142 ARG B C 1
ATOM 2452 O O . ARG B 1 142 ? 0.276 -20.281 -20.938 1 91.94 142 ARG B O 1
ATOM 2459 N N . ILE B 1 143 ? -0.245 -18.453 -19.734 1 95.06 143 ILE B N 1
ATOM 2460 C CA . ILE B 1 143 ? -1.373 -19.078 -19.047 1 95.06 143 ILE B CA 1
ATOM 2461 C C . ILE B 1 143 ? -2.613 -18.188 -19.188 1 95.06 143 ILE B C 1
ATOM 2463 O O . ILE B 1 143 ? -2.531 -16.969 -19.078 1 95.06 143 ILE B O 1
ATOM 2467 N N . ARG B 1 144 ? -3.75 -18.797 -19.5 1 95.88 144 ARG B N 1
ATOM 2468 C CA . ARG B 1 144 ? -5.066 -18.188 -19.359 1 9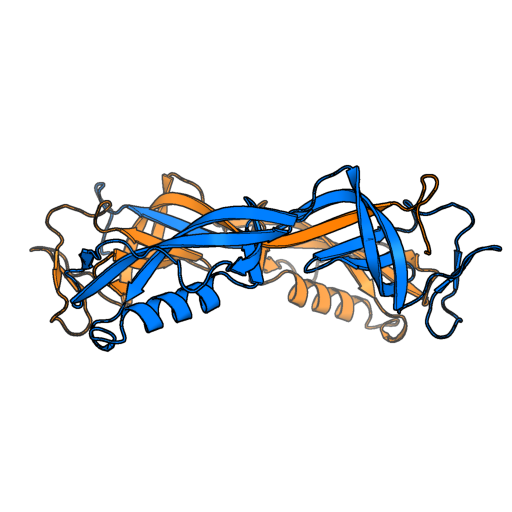5.88 144 ARG B CA 1
ATOM 2469 C C . ARG B 1 144 ? -5.703 -18.578 -18.031 1 95.88 144 ARG B C 1
ATOM 2471 O O . ARG B 1 144 ? -5.867 -19.766 -17.734 1 95.88 144 ARG B O 1
ATOM 2478 N N . VAL B 1 145 ? -5.969 -17.625 -17.188 1 96.56 145 VAL B N 1
ATOM 2479 C CA . VAL B 1 145 ? -6.406 -17.891 -15.828 1 96.56 145 VAL B CA 1
ATOM 2480 C C . VAL B 1 145 ? -7.66 -17.078 -15.523 1 96.56 145 VAL B C 1
ATOM 2482 O O . VAL B 1 145 ? -7.773 -15.914 -15.93 1 96.56 145 VAL B O 1
ATOM 2485 N N . LYS B 1 146 ? -8.578 -17.703 -14.789 1 95.38 146 LYS B N 1
ATOM 2486 C CA . LYS B 1 146 ? -9.766 -17.016 -14.312 1 95.38 146 LYS B CA 1
ATOM 2487 C C . LYS B 1 146 ? -9.555 -16.484 -12.891 1 95.38 146 LYS B C 1
ATOM 2489 O O . LYS B 1 146 ? -9.148 -17.234 -12 1 95.38 146 LYS B O 1
ATOM 2494 N N . ILE B 1 147 ? -9.828 -15.234 -12.664 1 93.19 147 ILE B N 1
ATOM 2495 C CA . ILE B 1 147 ? -9.688 -14.633 -11.336 1 93.19 147 ILE B CA 1
ATOM 2496 C C . ILE B 1 147 ? -10.82 -15.117 -10.43 1 93.19 147 ILE B C 1
ATOM 2498 O O . ILE B 1 147 ? -12 -14.961 -10.766 1 93.19 147 ILE B O 1
ATOM 2502 N N . GLU B 1 148 ? -10.43 -15.672 -9.312 1 89.69 148 GLU B N 1
ATOM 2503 C CA . GLU B 1 148 ? -11.406 -16.172 -8.344 1 89.69 148 GLU B CA 1
ATOM 2504 C C . GLU B 1 148 ? -11.656 -15.141 -7.238 1 89.69 148 GLU B C 1
ATOM 2506 O O . GLU B 1 148 ? -12.719 -15.148 -6.609 1 89.69 148 GLU B O 1
ATOM 2511 N N . GLY B 1 149 ? -10.641 -14.328 -7.055 1 86.88 149 GLY B N 1
ATOM 2512 C CA . GLY B 1 149 ? -10.75 -13.305 -6.027 1 86.88 149 GLY B CA 1
ATOM 2513 C C . GLY B 1 149 ? -9.594 -12.328 -6.035 1 86.88 149 GLY B C 1
ATOM 2514 O O . GLY B 1 149 ? -8.523 -12.625 -6.574 1 86.88 149 GLY B O 1
ATOM 2515 N N . CYS B 1 150 ? -9.867 -11.148 -5.582 1 82.69 150 CYS B N 1
ATOM 2516 C CA . CYS B 1 150 ? -8.844 -10.109 -5.449 1 82.69 150 CYS B CA 1
ATOM 2517 C C . CYS B 1 150 ? -8.805 -9.57 -4.027 1 82.69 150 CYS B C 1
ATOM 2519 O O . CYS B 1 150 ? -9.852 -9.375 -3.402 1 82.69 150 CYS B O 1
ATOM 2521 N N . ILE B 1 151 ? -7.508 -9.469 -3.592 1 70.69 151 ILE B N 1
ATOM 2522 C CA . ILE B 1 151 ? -7.32 -8.867 -2.277 1 70.69 151 ILE B CA 1
ATOM 2523 C C . ILE B 1 151 ? -6.434 -7.625 -2.4 1 70.69 151 ILE B C 1
ATOM 2525 O O . ILE B 1 151 ? -5.363 -7.676 -3.01 1 70.69 151 ILE B O 1
ATOM 2529 N N . SER B 1 152 ? -6.949 -6.566 -1.973 1 67.12 152 SER B N 1
ATOM 2530 C CA . SER B 1 152 ? -6.164 -5.336 -1.957 1 67.12 152 SER B CA 1
ATOM 2531 C C . SER B 1 152 ? -5.324 -5.234 -0.688 1 67.12 152 SER B C 1
ATOM 2533 O O . SER B 1 152 ? -5.809 -5.523 0.408 1 67.12 152 SER B O 1
ATOM 2535 N N . GLN B 1 153 ? -4.035 -5.137 -0.939 1 63.78 153 GLN B N 1
ATOM 2536 C CA . GLN B 1 153 ? -3.172 -4.898 0.211 1 63.78 153 GLN B CA 1
ATOM 2537 C C . GLN B 1 153 ? -2.973 -3.406 0.453 1 63.78 153 GLN B C 1
ATOM 2539 O O . GLN B 1 153 ? -2.682 -2.654 -0.479 1 63.78 153 GLN B O 1
ATOM 2544 N N . VAL B 1 154 ? -3.363 -3.074 1.638 1 59.78 154 VAL B N 1
ATOM 2545 C CA . VAL B 1 154 ? -3.213 -1.685 2.057 1 59.78 154 VAL B CA 1
ATOM 2546 C C . VAL B 1 154 ? -1.769 -1.426 2.479 1 59.78 154 VAL B C 1
ATOM 2548 O O . VAL B 1 154 ? -1.171 -2.23 3.197 1 59.78 154 VAL B O 1
ATOM 2551 N N . SER B 1 155 ? -1.129 -0.477 1.901 1 62.5 155 SER B N 1
ATOM 2552 C CA . SER B 1 155 ? 0.256 -0.2 2.27 1 62.5 155 SER B CA 1
ATOM 2553 C C . SER B 1 155 ? 0.343 0.946 3.271 1 62.5 155 SER B C 1
ATOM 2555 O O . SER B 1 155 ? 1.338 1.079 3.986 1 62.5 155 SER B O 1
ATOM 2557 N N . SER B 1 156 ? -0.634 1.729 3.361 1 66 156 SER B N 1
ATOM 2558 C CA . SER B 1 156 ? -0.539 2.852 4.289 1 66 156 SER B CA 1
ATOM 2559 C C . SER B 1 156 ? -1.919 3.395 4.641 1 66 156 SER B C 1
ATOM 2561 O O . SER B 1 156 ? -2.889 3.162 3.916 1 66 156 SER B O 1
ATOM 2563 N N . ILE B 1 157 ? -2.037 3.855 5.859 1 70.75 157 ILE B N 1
ATOM 2564 C CA . ILE B 1 157 ? -3.232 4.559 6.312 1 70.75 157 ILE B CA 1
ATOM 2565 C C . ILE B 1 157 ? -2.932 6.051 6.449 1 70.75 157 ILE B C 1
ATOM 2567 O O . ILE B 1 157 ? -1.935 6.434 7.066 1 70.75 157 ILE B O 1
ATOM 2571 N N . HIS B 1 158 ? -3.697 6.805 5.742 1 76 158 HIS B N 1
ATOM 2572 C CA . HIS B 1 158 ? -3.629 8.258 5.887 1 76 158 HIS B CA 1
ATOM 2573 C C . HIS B 1 158 ? -4.809 8.781 6.699 1 76 158 HIS B C 1
ATOM 2575 O O . HIS B 1 158 ? -5.949 8.352 6.496 1 76 158 HIS B O 1
ATOM 2581 N N . ALA B 1 159 ? -4.5 9.562 7.668 1 88.06 159 ALA B N 1
ATOM 2582 C CA . ALA B 1 159 ? -5.566 10.102 8.508 1 88.06 159 ALA B CA 1
ATOM 2583 C C . ALA B 1 159 ? -5.656 11.617 8.375 1 88.06 159 ALA B C 1
ATOM 2585 O O . ALA B 1 159 ? -4.652 12.289 8.125 1 88.06 159 ALA B O 1
ATOM 2586 N N . ILE B 1 160 ? -6.902 12.125 8.438 1 90.5 160 ILE B N 1
ATOM 2587 C CA . ILE B 1 160 ? -7.184 13.547 8.562 1 90.5 160 ILE B CA 1
ATOM 2588 C C . ILE B 1 160 ? -7.605 13.875 9.992 1 90.5 160 ILE B C 1
ATOM 2590 O O . ILE B 1 160 ? -8.383 13.133 10.602 1 90.5 160 ILE B O 1
ATOM 2594 N N . GLY B 1 161 ? -7.012 14.906 10.516 1 95 161 GLY B N 1
ATOM 2595 C CA . GLY B 1 161 ? -7.293 15.258 11.898 1 95 161 GLY B CA 1
ATOM 2596 C C . GLY B 1 161 ? -7.75 16.688 12.07 1 95 161 GLY B C 1
ATOM 2597 O O . GLY B 1 161 ? -7.594 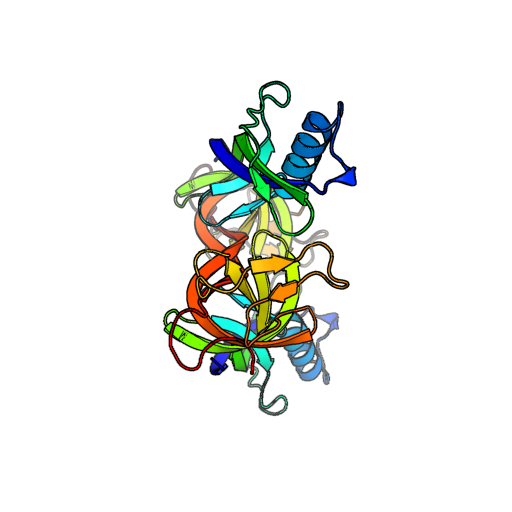17.516 11.164 1 95 161 GLY B O 1
ATOM 2598 N N . SER B 1 162 ? -8.414 16.938 13.203 1 95.69 162 SER B N 1
ATOM 2599 C CA . SER B 1 162 ? -8.891 18.266 13.586 1 95.69 162 SER B CA 1
ATOM 2600 C C . SER B 1 162 ? -8.352 18.672 14.945 1 95.69 162 SER B C 1
ATOM 2602 O O . SER B 1 162 ? -8.227 17.844 15.852 1 95.69 162 SER B O 1
ATOM 2604 N N . ILE B 1 163 ? -8.102 20 15.031 1 96.56 163 ILE B N 1
ATOM 2605 C CA . ILE B 1 163 ? -7.73 20.531 16.344 1 96.56 163 ILE B CA 1
ATOM 2606 C C . ILE B 1 163 ? -8.672 21.672 16.703 1 96.56 163 ILE B C 1
ATOM 2608 O O . ILE B 1 163 ? -8.281 22.609 17.422 1 96.56 163 ILE B O 1
ATOM 2612 N N . LYS B 1 164 ? -9.883 21.531 16.297 1 93.94 164 LYS B N 1
ATOM 2613 C CA . LYS B 1 164 ? -10.844 22.609 16.5 1 93.94 164 LYS B CA 1
ATOM 2614 C C . LYS B 1 164 ? -11.477 22.531 17.875 1 93.94 164 LYS B C 1
ATOM 2616 O O . LYS B 1 164 ? -11.844 23.562 18.469 1 93.94 164 LYS B O 1
ATOM 2621 N N . GLU B 1 165 ? -11.68 21.359 18.344 1 93.12 165 GLU B N 1
ATOM 2622 C CA . GLU B 1 165 ? -12.414 21.172 19.594 1 93.12 165 GLU B CA 1
ATOM 2623 C C . GLU B 1 165 ? -11.547 21.531 20.797 1 93.12 165 GLU B C 1
ATOM 2625 O O . GLU B 1 165 ? -10.336 21.688 20.672 1 93.12 165 GLU B O 1
ATOM 2630 N N . ASP B 1 166 ? -12.172 21.719 22 1 91.06 166 ASP B N 1
ATOM 2631 C CA . ASP B 1 166 ? -11.477 22.062 23.234 1 91.06 166 ASP B CA 1
ATOM 2632 C C . ASP B 1 166 ? -10.461 20.984 23.609 1 91.06 166 ASP B C 1
ATOM 2634 O O . ASP B 1 166 ? -10.703 19.797 23.375 1 91.06 166 ASP B O 1
ATOM 2638 N N . TYR B 1 167 ? -9.305 21.391 24.156 1 91.88 167 TYR B N 1
ATOM 2639 C CA . TYR B 1 167 ? -8.258 20.516 24.703 1 91.88 167 TYR B CA 1
ATOM 2640 C C . TYR B 1 167 ? -7.457 19.859 23.594 1 91.88 167 TYR B C 1
ATOM 2642 O O . TYR B 1 167 ? -6.703 18.922 23.828 1 91.88 167 TYR B O 1
ATOM 2650 N N . LEU B 1 168 ? -7.738 20.344 22.312 1 95.5 168 LEU B N 1
ATOM 2651 C CA . LEU B 1 168 ? -6.906 19.922 21.188 1 95.5 168 LEU B CA 1
ATOM 2652 C C . LEU B 1 168 ? -5.891 21 20.828 1 95.5 168 LEU B C 1
ATOM 2654 O O . LEU B 1 168 ? -5.891 22.078 21.422 1 95.5 168 LEU B O 1
ATOM 2658 N N . GLY B 1 169 ? -4.914 20.688 19.875 1 94.56 169 GLY B N 1
ATOM 2659 C CA . GLY B 1 169 ? -3.904 21.656 19.484 1 94.56 169 GLY B CA 1
ATOM 2660 C C . GLY B 1 169 ? -2.564 21.422 20.156 1 94.56 169 GLY B C 1
ATOM 2661 O O . GLY B 1 169 ? -2.219 20.297 20.5 1 94.56 169 GLY B O 1
ATOM 2662 N N . ALA B 1 170 ? -1.795 22.5 20.234 1 94.19 170 ALA B N 1
ATOM 2663 C CA . ALA B 1 170 ? -0.448 22.422 20.797 1 94.19 170 ALA B CA 1
ATOM 2664 C C . ALA B 1 170 ? -0.489 22 22.25 1 94.19 170 ALA B C 1
ATOM 2666 O O . ALA B 1 170 ? -1.332 22.469 23.016 1 94.19 170 ALA B O 1
ATOM 2667 N N . ILE B 1 171 ? 0.456 21.047 22.531 1 90.38 171 ILE B N 1
ATOM 2668 C CA . ILE B 1 171 ? 0.476 20.594 23.922 1 90.38 171 ILE B CA 1
ATOM 2669 C C . ILE B 1 171 ? 1.882 20.734 24.5 1 90.38 171 ILE B C 1
ATOM 2671 O O . ILE B 1 171 ? 2.869 20.703 23.766 1 90.38 171 ILE B O 1
#

pLDDT: mean 85.8, std 8.23, range [54.81, 96.56]

Nearest PDB structures (foldseek):
  5c4a-assembly1_G  TM=8.731E-01  e=1.531E-22  Saccharomyces cerevisiae S288C
  7ml0-assembly1_G  TM=8.381E-01  e=5.366E-22  Saccharomyces cerevisiae
  1y14-assembly3_D  TM=8.681E-01  e=9.143E-21  Saccharomyces cerevisiae
  8yfr-assembly1_G  TM=8.324E-01  e=7.478E-18  Komagataella phaffii
  3h0g-assembly1_G  TM=8.767E-01  e=4.656E-15  Schizosaccharomyces pombe 972h-

Radius of gyration: 24.91 Å; Cα contacts (8 Å, |Δi|>4): 858; chains: 2; bounding box: 33×71×49 Å

Organism: Saccharomyces kudriavzevii (strain ATCC MYA-4449 / AS 2.2408 / CBS 8840 / NBRC 1802 / NCYC 2889) (NCBI:txid226230)

Foldseek 3Di:
DKDKDKDKDKDKDAPVCDDDCVLVVVLVVVQVPQAQDADPVQGHFPGWPPSVPWDWDDWDQDPPRRITIIMIITMTIHDDDDAFDKAKFFWAAQDQQFTWGDGPSDIDTDGPVNDDPQWHWDVPDVNTWTDHPVDTHDGGDMDIDGHHDDDDDDDDDDDDDDQPDPPRDDD/DKDKDKDKDKDKDAPVCDDDCVLVVVLVVVQVPQAQDADPVQGHFPGWPPSVPWDKDDWDQDPPRRITIIMIITMTITDDDDAFDKAKFFWAAQDQQFTWGDGPSDIDTDGPVNDDPQWHWDVPDVNTWTDHPVDTHDGGDMDIDGHHDDDDDDDDDDDDDDQPDPPRDDD

Sequence (342 aa):
MFFIKDLSLNITLHPSFFGPRMKQYLKAKLLEEVEGSCTGKFGYILCVLDYDNIDIQRGRILPTDGSAEFNVKYRAVVFKPFKGEVVDGTVVSCSQHGFEVQVGPMKVFVTKHLMPQDLTFNAGSNPPSYQSSEDVITIKSRIRVKIEGCISQVSSIHAIGSIKEDYLGAIMFFIKDLSLNITLHPSFFGPRMKQYLKAKLLEEVEGSCTGKFGYILCVLDYDNIDIQRGRILPTDGSAEFNVKYRAVVFKPFKGEVVDGTVVSCSQHGFEVQVGPMKVFVTKHLMPQDLTFNAGSNPPSYQSSEDVITIKSRIRVKIEGCISQVSSIHAIGSIKEDYLGAI